Protein AF-0000000079330549 (afdb_homodimer)

Secondary structure (DSSP, 8-state):
-BGGGT--S----EETTSBHHHHHHHHHHHT-SEEEEE-TT--EEEEEEHHHHHHHHTSTT--TTSBGGGTSBSS---EETTSBHHHHHHHHHHTT-SEEEEEETTEEEEEEEHHHHHHHHHHH-/-BGGGT--S----EETTSBHHHHHHHHHHHT-SEEEEE-TT--EEEEEEHHHHHHHHTSTT--TTSBGGGTSBSS---EETTSBHHHHHHHHHHTT-SEEEEEETTEEEEEEEHHHHHHHHHHH-

Foldseek 3Di:
DFQLVLFDQDADEAEQFAFQLVVVVVCVVVVHFKHFYAYPVRAGQFIDGNVQSVVQVVDPPDDSRGGNNVRTGRPADEAERGDDLVVVLVVCVVVVHFKHFYDDPRHTRHMDGPVSSVVVVVVVD/DFQLVLFDQDADEAEQFAFQLVVVVVCVVVVHFKHFYAYPVRAGFFIDGNVQSVVQVVDPPDDSRGGNNVRTGRPADEAERGDDLVVVLVVCVVVVHFKHFYDDPRHTRHMDGPVSSVVVVVVVD

Organism: NCBI:txid704125

Radius of gyration: 18.66 Å; Cα contacts (8 Å, |Δi|>4): 424; chains: 2; bounding box: 47×48×35 Å

InterPro domains:
  IPR000644 CBS domain [PF00571] (6-57)
  IPR000644 CBS domain [PF00571] (71-121)
  IPR000644 CBS domain [PS51371] (6-64)
  IPR000644 CBS domain [PS51371] (72-125)
  IPR000644 CBS domain [SM00116] (10-58)
  IPR000644 CBS domain [SM00116] (75-122)
  IPR046342 CBS domain superfamily [G3DSA:3.10.580.10] (1-124)
  IPR046342 CBS domain superfamily [SSF54631] (1-123)
  IPR051257 Diverse Function CBS-Domain-Containing Protein [PTHR43080] (1-120)

Solvent-accessible surface area (backbone atoms only — not comparable to full-atom values): 13838 Å² total; per-residue (Å²): 106,47,36,63,78,65,58,49,73,81,64,64,72,42,49,38,73,40,31,39,47,58,54,51,51,48,26,62,73,69,70,44,62,59,34,46,21,20,44,98,83,69,42,83,58,27,34,37,40,53,66,50,51,39,62,50,52,72,39,87,88,53,56,58,72,40,41,31,59,82,58,36,41,67,82,63,64,69,38,53,40,80,37,46,42,64,59,51,52,47,50,31,62,74,68,72,45,60,59,34,43,23,30,52,97,91,32,80,60,28,57,49,34,58,65,56,52,43,53,49,56,53,66,72,98,104,48,36,62,79,65,58,49,75,82,64,64,72,42,50,38,75,39,32,39,46,57,53,51,50,49,25,62,72,68,70,44,62,59,33,45,20,20,44,100,84,69,41,82,57,27,34,37,40,51,66,50,51,39,63,50,52,73,39,87,89,52,57,57,72,41,40,31,60,81,60,36,42,67,81,64,65,69,39,53,40,78,37,46,42,66,59,52,52,48,50,31,61,75,69,72,44,62,59,34,43,22,30,51,97,90,32,79,61,27,60,49,35,56,65,56,52,43,52,49,55,53,67,72,98

pLDDT: mean 89.44, std 8.16, range [56.09, 98.44]

Structure (mmCIF, N/CA/C/O backbone):
data_AF-0000000079330549-model_v1
#
loop_
_entity.id
_entity.type
_entity.pdbx_description
1 polymer 'CBS domain-containing protein'
#
loop_
_atom_site.group_PDB
_atom_site.id
_atom_site.type_symbol
_atom_site.label_atom_id
_atom_site.label_alt_id
_atom_site.label_comp_id
_atom_site.label_asym_id
_atom_site.label_entity_id
_atom_site.label_seq_id
_atom_site.pdbx_PDB_ins_code
_atom_site.Cartn_x
_atom_site.Cartn_y
_atom_site.Cartn_z
_atom_site.occupancy
_atom_site.B_iso_or_equiv
_atom_site.auth_seq_id
_atom_site.auth_comp_id
_atom_site.auth_asym_id
_atom_site.auth_atom_id
_atom_site.pdbx_PDB_model_num
ATOM 1 N N . MET A 1 1 ? -22.031 -9.688 -2.619 1 76.81 1 MET A N 1
ATOM 2 C CA . MET A 1 1 ? -21.5 -9.477 -3.959 1 76.81 1 MET A CA 1
ATOM 3 C C . MET A 1 1 ? -20.25 -10.328 -4.184 1 76.81 1 MET A C 1
ATOM 5 O O . MET A 1 1 ? -19.438 -10.516 -3.266 1 76.81 1 MET A O 1
ATOM 9 N N . LYS A 1 2 ? -20.266 -10.945 -5.426 1 83.19 2 LYS A N 1
ATOM 10 C CA . LYS A 1 2 ? -19.172 -11.875 -5.703 1 83.19 2 LYS A CA 1
ATOM 11 C C . LYS A 1 2 ? -18 -11.148 -6.363 1 83.19 2 LYS A C 1
ATOM 13 O O . LYS A 1 2 ? -18.188 -10.109 -7 1 83.19 2 LYS A O 1
ATOM 18 N N . ILE A 1 3 ? -16.812 -11.68 -6.18 1 83.38 3 ILE A N 1
ATOM 19 C CA . ILE A 1 3 ? -15.57 -11.102 -6.672 1 83.38 3 ILE A CA 1
ATOM 20 C C . ILE A 1 3 ? -15.609 -11.023 -8.195 1 83.38 3 ILE A C 1
ATOM 22 O O . ILE A 1 3 ? -15.078 -10.078 -8.789 1 83.38 3 ILE A O 1
ATOM 26 N N . ASN A 1 4 ? -16.188 -12.047 -8.781 1 77.19 4 ASN A N 1
ATOM 27 C CA . ASN A 1 4 ? -16.219 -12.109 -10.234 1 77.19 4 ASN A CA 1
ATOM 28 C C . ASN A 1 4 ? -16.938 -10.898 -10.836 1 77.19 4 ASN A C 1
ATOM 30 O O . ASN A 1 4 ? -16.75 -10.578 -12.008 1 77.19 4 ASN A O 1
ATOM 34 N N . SER A 1 5 ? -17.672 -10.203 -10.078 1 75.25 5 SER A N 1
ATOM 35 C CA . SER A 1 5 ? -18.406 -9.031 -10.547 1 75.25 5 SER A CA 1
ATOM 36 C C . SER A 1 5 ? -17.484 -7.809 -10.625 1 75.25 5 SER A C 1
ATOM 38 O O . SER A 1 5 ? -17.828 -6.816 -11.273 1 75.25 5 SER A O 1
ATOM 40 N N . ILE A 1 6 ? -16.375 -7.91 -10.008 1 73.88 6 ILE A N 1
ATOM 41 C CA . ILE A 1 6 ? -15.523 -6.719 -9.953 1 73.88 6 ILE A CA 1
ATOM 42 C C . ILE A 1 6 ? -14.172 -7.012 -10.594 1 73.88 6 ILE A C 1
ATOM 44 O O . ILE A 1 6 ? -13.305 -6.137 -10.664 1 73.88 6 ILE A O 1
ATOM 48 N N . ILE A 1 7 ? -13.906 -8.148 -10.93 1 68.88 7 ILE A N 1
ATOM 49 C CA . ILE A 1 7 ? -12.617 -8.555 -11.484 1 68.88 7 ILE A CA 1
ATOM 50 C C . ILE A 1 7 ? -12.312 -7.73 -12.734 1 68.88 7 ILE A C 1
ATOM 52 O O . ILE A 1 7 ? -13.117 -7.699 -13.672 1 68.88 7 ILE A O 1
ATOM 56 N N . LYS A 1 8 ? -11.336 -6.922 -12.5 1 63.66 8 LYS A N 1
ATOM 57 C CA . LYS A 1 8 ? -10.836 -6.309 -13.727 1 63.66 8 LYS A CA 1
ATOM 58 C C . LYS A 1 8 ? -9.914 -7.258 -14.477 1 63.66 8 LYS A C 1
ATOM 60 O O . LYS A 1 8 ? -9.188 -8.047 -13.867 1 63.66 8 LYS A O 1
ATOM 65 N N . GLN A 1 9 ? -10.25 -7.688 -15.68 1 62.09 9 GLN A N 1
ATOM 66 C CA . GLN A 1 9 ? -9.633 -8.703 -16.531 1 62.09 9 GLN A CA 1
ATOM 67 C C . GLN A 1 9 ? -8.133 -8.477 -16.672 1 62.09 9 GLN A C 1
ATOM 69 O O . GLN A 1 9 ? -7.367 -9.422 -16.812 1 62.09 9 GLN A O 1
ATOM 74 N N . SER A 1 10 ? -7.625 -7.246 -16.406 1 79.31 10 SER A N 1
ATOM 75 C CA . SER A 1 10 ? -6.227 -7.172 -16.812 1 79.31 10 SER A CA 1
ATOM 76 C C . SER A 1 10 ? -5.285 -7.266 -15.625 1 79.31 10 SER A C 1
ATOM 78 O O . SER A 1 10 ? -5.488 -6.59 -14.609 1 79.31 10 SER A O 1
ATOM 80 N N . PHE A 1 11 ? -4.586 -8.391 -15.594 1 90.81 11 PHE A N 1
ATOM 81 C CA . PHE A 1 11 ? -3.529 -8.547 -14.602 1 90.81 11 PHE A CA 1
ATOM 82 C C . PHE A 1 11 ? -2.221 -8.961 -15.266 1 90.81 11 PHE A C 1
ATOM 84 O O . PHE A 1 11 ? -2.207 -9.352 -16.438 1 90.81 11 PHE A O 1
ATOM 91 N N . HIS A 1 12 ? -1.148 -8.711 -14.555 1 95 12 HIS A N 1
ATOM 92 C CA . HIS A 1 12 ? 0.183 -9.062 -15.039 1 95 12 HIS A CA 1
ATOM 93 C C . HIS A 1 12 ? 0.856 -10.07 -14.117 1 95 12 HIS A C 1
ATOM 95 O O . HIS A 1 12 ? 0.639 -10.055 -12.906 1 95 12 HIS A O 1
ATOM 101 N N . THR A 1 13 ? 1.567 -10.914 -14.734 1 96.56 13 THR A N 1
ATOM 102 C CA . THR A 1 13 ? 2.357 -11.875 -13.977 1 96.56 13 THR A CA 1
ATOM 103 C C . THR A 1 13 ? 3.848 -11.688 -14.25 1 96.56 13 THR A C 1
ATOM 105 O O . THR A 1 13 ? 4.227 -10.984 -15.188 1 96.56 13 THR A O 1
ATOM 108 N N . ILE A 1 14 ? 4.664 -12.25 -13.406 1 97.81 14 ILE A N 1
ATOM 109 C CA . ILE A 1 14 ? 6.113 -12.242 -13.586 1 97.81 14 ILE A CA 1
ATOM 110 C C . ILE A 1 14 ? 6.668 -13.648 -13.367 1 97.81 14 ILE A C 1
ATOM 112 O O . ILE A 1 14 ? 6.137 -14.414 -12.562 1 97.81 14 ILE A O 1
ATOM 116 N N . ASN A 1 15 ? 7.656 -13.961 -14.156 1 98.44 15 ASN A N 1
ATOM 117 C CA . ASN A 1 15 ? 8.273 -15.273 -14.008 1 98.44 15 ASN A CA 1
ATOM 118 C C . ASN A 1 15 ? 9.18 -15.336 -12.789 1 98.44 15 ASN A C 1
ATOM 120 O O . ASN A 1 15 ? 9.898 -14.375 -12.492 1 98.44 15 ASN A O 1
ATOM 124 N N . VAL A 1 16 ? 9.234 -16.547 -12.117 1 97.56 16 VAL A N 1
ATOM 125 C CA . VAL A 1 16 ? 9.961 -16.75 -10.875 1 97.56 16 VAL A CA 1
ATOM 126 C C . VAL A 1 16 ? 11.453 -16.516 -11.102 1 97.56 16 VAL A C 1
ATOM 128 O O . VAL A 1 16 ? 12.172 -16.109 -10.188 1 97.56 16 VAL A O 1
ATOM 131 N N . ASN A 1 17 ? 11.914 -16.594 -12.312 1 97.56 17 ASN A N 1
ATOM 132 C CA . ASN A 1 17 ? 13.328 -16.469 -12.641 1 97.56 17 ASN A CA 1
ATOM 133 C C . ASN A 1 17 ? 13.68 -15.062 -13.102 1 97.56 17 ASN A C 1
ATOM 135 O O . ASN A 1 17 ? 14.852 -14.727 -13.258 1 97.56 17 ASN A O 1
ATOM 139 N N . ASP A 1 18 ? 12.656 -14.273 -13.406 1 97.31 18 ASP A N 1
ATOM 140 C CA . ASP A 1 18 ? 12.906 -12.891 -13.82 1 97.31 18 ASP A CA 1
ATOM 141 C C . ASP A 1 18 ? 13.594 -12.102 -12.711 1 97.31 18 ASP A C 1
ATOM 143 O O . ASP A 1 18 ? 13.438 -12.406 -11.531 1 97.31 18 ASP A O 1
ATOM 147 N N . PRO A 1 19 ? 14.414 -11.148 -13.055 1 96.38 19 PRO A N 1
ATOM 148 C CA . PRO A 1 19 ? 15.062 -10.312 -12.039 1 96.38 19 PRO A CA 1
ATOM 149 C C . PRO A 1 19 ? 14.094 -9.359 -11.352 1 96.38 19 PRO A C 1
ATOM 151 O O . PRO A 1 19 ? 13.102 -8.938 -11.953 1 96.38 19 PRO A O 1
ATOM 154 N N . ILE A 1 20 ? 14.422 -8.977 -10.148 1 93.81 20 ILE A N 1
ATOM 155 C CA . ILE A 1 20 ? 13.555 -8.164 -9.305 1 93.81 20 ILE A CA 1
ATOM 156 C C . ILE A 1 20 ? 13.367 -6.781 -9.922 1 93.81 20 ILE A C 1
ATOM 158 O O . ILE A 1 20 ? 12.297 -6.18 -9.812 1 93.81 20 ILE A O 1
ATOM 162 N N . ASP A 1 21 ? 14.359 -6.293 -10.648 1 92.5 21 ASP A N 1
ATOM 163 C CA . ASP A 1 21 ? 14.234 -4.984 -11.273 1 92.5 21 ASP A CA 1
ATOM 164 C C . ASP A 1 21 ? 13.172 -4.996 -12.375 1 92.5 21 ASP A C 1
ATOM 166 O O . ASP A 1 21 ? 12.469 -4.008 -12.578 1 92.5 21 ASP A O 1
ATOM 170 N N . LYS A 1 22 ? 13.094 -6.113 -13.039 1 95.62 22 LYS A N 1
ATOM 171 C CA . LYS A 1 22 ? 12.016 -6.254 -14.023 1 95.62 22 LYS A CA 1
ATOM 172 C C . LYS A 1 22 ? 10.648 -6.156 -13.359 1 95.62 22 LYS A C 1
ATOM 174 O O . LYS A 1 22 ? 9.742 -5.512 -13.883 1 95.62 22 LYS A O 1
ATOM 179 N N . ALA A 1 23 ? 10.523 -6.82 -12.234 1 95.69 23 ALA A N 1
ATOM 180 C CA . ALA A 1 23 ? 9.273 -6.754 -11.484 1 95.69 23 ALA A CA 1
ATOM 181 C C . ALA A 1 23 ? 8.938 -5.312 -11.109 1 95.69 23 ALA A C 1
ATOM 183 O O . ALA A 1 23 ? 7.809 -4.859 -11.328 1 95.69 23 ALA A O 1
ATOM 184 N N . LEU A 1 24 ? 9.93 -4.582 -10.609 1 92.19 24 LEU A N 1
ATOM 185 C CA . LEU A 1 24 ? 9.727 -3.193 -10.211 1 92.19 24 LEU A CA 1
ATOM 186 C C . LEU A 1 24 ? 9.336 -2.334 -11.414 1 92.19 24 LEU A C 1
ATOM 188 O O . LEU A 1 24 ? 8.43 -1.505 -11.32 1 92.19 24 LEU A O 1
ATOM 192 N N . ASP A 1 25 ? 10.055 -2.559 -12.492 1 93.06 25 ASP A N 1
ATOM 193 C CA . ASP A 1 25 ? 9.773 -1.815 -13.719 1 93.06 25 ASP A CA 1
ATOM 194 C C . ASP A 1 25 ? 8.344 -2.049 -14.188 1 93.06 25 ASP A C 1
ATOM 196 O O . ASP A 1 25 ? 7.648 -1.105 -14.578 1 93.06 25 ASP A O 1
ATOM 200 N N . MET A 1 26 ? 7.922 -3.24 -14.141 1 95.06 26 MET A N 1
ATOM 201 C CA . MET A 1 26 ? 6.566 -3.59 -14.562 1 95.06 26 MET A CA 1
ATOM 202 C C . MET A 1 26 ? 5.531 -2.963 -13.625 1 95.06 26 MET A C 1
ATOM 204 O O . MET A 1 26 ? 4.527 -2.418 -14.086 1 95.06 26 MET A O 1
ATOM 208 N N . MET A 1 27 ? 5.789 -3.072 -12.328 1 92.25 27 MET A N 1
ATOM 209 C CA . MET A 1 27 ? 4.855 -2.508 -11.352 1 92.25 27 MET A CA 1
ATOM 210 C C . MET A 1 27 ? 4.734 -0.997 -11.531 1 92.25 27 MET A C 1
ATOM 212 O O . MET A 1 27 ? 3.639 -0.442 -11.43 1 92.25 27 MET A O 1
ATOM 216 N N . ASP A 1 28 ? 5.863 -0.372 -11.836 1 88.94 28 ASP A N 1
ATOM 217 C CA . ASP A 1 28 ? 5.852 1.067 -12.086 1 88.94 28 ASP A CA 1
ATOM 218 C C . ASP A 1 28 ? 5.125 1.395 -13.383 1 88.94 28 ASP A C 1
ATOM 220 O O . ASP A 1 28 ? 4.297 2.309 -13.43 1 88.94 28 ASP A O 1
ATOM 224 N N . LYS A 1 29 ? 5.438 0.633 -14.391 1 92.75 29 LYS A N 1
ATOM 225 C CA . LYS A 1 29 ? 4.863 0.84 -15.719 1 92.75 29 LYS A CA 1
ATOM 226 C C . LYS A 1 29 ? 3.346 0.694 -15.688 1 92.75 29 LYS A C 1
ATOM 228 O O . LYS A 1 29 ? 2.629 1.491 -16.297 1 92.75 29 LYS A O 1
ATOM 233 N N . PHE A 1 30 ? 2.844 -0.269 -15 1 91.25 30 PHE A N 1
ATOM 234 C CA . PHE A 1 30 ? 1.419 -0.582 -15.023 1 91.25 30 PHE A CA 1
ATOM 235 C C . PHE A 1 30 ? 0.72 -0.007 -13.797 1 91.25 30 PHE A C 1
ATOM 237 O O . PHE A 1 30 ? -0.484 -0.2 -13.609 1 91.25 30 PHE A O 1
ATOM 244 N N . ASP A 1 31 ? 1.444 0.624 -12.969 1 87.44 31 ASP A N 1
ATOM 245 C CA . ASP A 1 31 ? 0.936 1.269 -11.766 1 87.44 31 ASP A CA 1
ATOM 246 C C . ASP A 1 31 ? 0.237 0.26 -10.852 1 87.44 31 ASP A C 1
ATOM 248 O O . ASP A 1 31 ? -0.909 0.471 -10.453 1 87.44 31 ASP A O 1
ATOM 252 N N . ILE A 1 32 ? 0.94 -0.848 -10.578 1 89.56 32 ILE A N 1
ATOM 253 C CA . ILE A 1 32 ? 0.444 -1.87 -9.664 1 89.56 32 ILE A CA 1
ATOM 254 C C . ILE A 1 32 ? 1.463 -2.105 -8.547 1 89.56 32 ILE A C 1
ATOM 256 O O . ILE A 1 32 ? 2.652 -1.822 -8.719 1 89.56 32 ILE A O 1
ATOM 260 N N . ASN A 1 33 ? 1.003 -2.607 -7.402 1 88.19 33 ASN A N 1
ATOM 261 C CA . ASN A 1 33 ? 1.87 -2.75 -6.238 1 88.19 33 ASN A CA 1
ATOM 262 C C . ASN A 1 33 ? 2.348 -4.191 -6.066 1 88.19 33 ASN A C 1
ATOM 264 O O . ASN A 1 33 ? 3.273 -4.453 -5.297 1 88.19 33 ASN A O 1
ATOM 268 N N . GLY A 1 34 ? 1.702 -5.074 -6.785 1 92.56 34 GLY A N 1
ATOM 269 C CA . GLY A 1 34 ? 2.059 -6.48 -6.684 1 92.56 34 GLY A CA 1
ATOM 270 C C . GLY A 1 34 ? 1.648 -7.289 -7.902 1 92.56 34 GLY A C 1
ATOM 271 O O . GLY A 1 34 ? 0.848 -6.828 -8.719 1 92.56 34 GLY A O 1
ATOM 272 N N . MET A 1 35 ? 2.32 -8.453 -7.973 1 95.19 35 MET A N 1
ATOM 273 C CA . MET A 1 35 ? 2.074 -9.328 -9.117 1 95.19 35 MET A CA 1
ATOM 274 C C . ME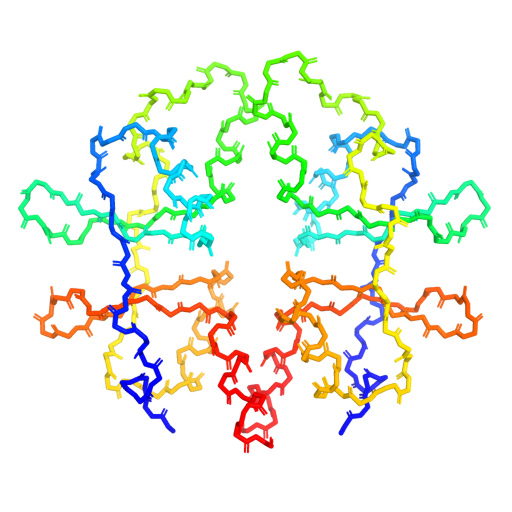T A 1 35 ? 2.176 -10.797 -8.703 1 95.19 35 MET A C 1
ATOM 276 O O . MET A 1 35 ? 3.045 -11.164 -7.914 1 95.19 35 MET A O 1
ATOM 280 N N . PRO A 1 36 ? 1.246 -11.625 -9.305 1 96.88 36 PRO A N 1
ATOM 281 C CA . P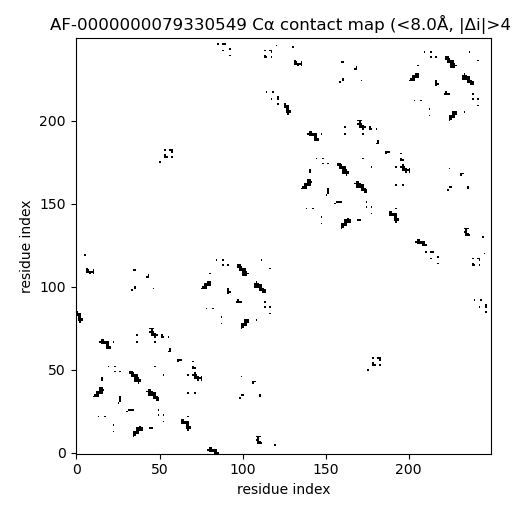RO A 1 36 ? 1.466 -13.062 -9.156 1 96.88 36 PRO A CA 1
ATOM 282 C C . PRO A 1 36 ? 2.754 -13.539 -9.828 1 96.88 36 PRO A C 1
ATOM 284 O O . PRO A 1 36 ? 3.154 -12.992 -10.859 1 96.88 36 PRO A O 1
ATOM 287 N N . VAL A 1 37 ? 3.385 -14.484 -9.188 1 97.62 37 VAL A N 1
ATOM 288 C CA . VAL A 1 37 ? 4.598 -15.07 -9.742 1 97.62 37 VAL A CA 1
ATOM 289 C C . VAL A 1 37 ? 4.281 -16.453 -10.32 1 97.62 37 VAL A C 1
ATOM 291 O O . VAL A 1 37 ? 3.637 -17.266 -9.664 1 97.62 37 VAL A O 1
ATOM 294 N N . VAL A 1 38 ? 4.672 -16.656 -11.516 1 97.44 38 VAL A N 1
ATOM 295 C CA . VAL A 1 38 ? 4.402 -17.922 -12.18 1 97.44 38 VAL A CA 1
ATOM 296 C C . VAL A 1 38 ? 5.719 -18.594 -12.57 1 97.44 38 VAL A C 1
ATOM 298 O O . VAL A 1 38 ? 6.758 -17.938 -12.633 1 97.44 38 VAL A O 1
ATOM 301 N N . ASN A 1 39 ? 5.66 -19.938 -12.672 1 96.75 39 ASN A N 1
ATOM 302 C CA . ASN A 1 39 ? 6.832 -20.656 -13.164 1 96.75 39 ASN A CA 1
ATOM 303 C C . ASN A 1 39 ? 6.805 -20.797 -14.688 1 96.75 39 ASN A C 1
ATOM 305 O O . ASN A 1 39 ? 5.996 -20.156 -15.359 1 96.75 39 ASN A O 1
ATOM 309 N N . ASP A 1 40 ? 7.746 -21.562 -15.227 1 96.75 40 ASP A N 1
ATOM 310 C CA . ASP A 1 40 ? 7.891 -21.703 -16.672 1 96.75 40 ASP A CA 1
ATOM 311 C C . ASP A 1 40 ? 6.676 -22.406 -17.281 1 96.75 40 ASP A C 1
ATOM 313 O O . ASP A 1 40 ? 6.449 -22.328 -18.484 1 96.75 40 ASP A O 1
ATOM 317 N N . LYS A 1 41 ? 5.867 -23.094 -16.516 1 95.31 41 LYS A N 1
ATOM 318 C CA . LYS A 1 41 ? 4.66 -23.766 -16.969 1 95.31 41 LYS A CA 1
ATOM 319 C C . LYS A 1 41 ? 3.428 -22.891 -16.766 1 95.31 41 LYS A C 1
ATOM 321 O O . LYS A 1 41 ? 2.295 -23.359 -16.859 1 95.31 41 LYS A O 1
ATOM 326 N N . ASP A 1 42 ? 3.598 -21.703 -16.328 1 93.5 42 ASP A N 1
ATOM 327 C CA . ASP A 1 42 ? 2.555 -20.703 -16.109 1 93.5 42 ASP A CA 1
ATOM 328 C C . ASP A 1 42 ? 1.7 -21.062 -14.891 1 93.5 42 ASP A C 1
ATOM 330 O O . ASP A 1 42 ? 0.549 -20.625 -14.789 1 93.5 42 ASP A O 1
ATOM 334 N N . ALA A 1 43 ? 2.297 -21.875 -14.055 1 93.69 43 ALA A N 1
ATOM 335 C CA . ALA A 1 43 ? 1.629 -22.188 -12.797 1 93.69 43 ALA A CA 1
ATOM 336 C C . ALA A 1 43 ? 1.948 -21.141 -11.727 1 93.69 43 ALA A C 1
ATOM 338 O O . ALA A 1 43 ? 3.084 -20.672 -11.633 1 93.69 43 ALA A O 1
ATOM 339 N N . LEU A 1 44 ? 0.919 -20.828 -10.984 1 95.69 44 LEU A N 1
ATOM 340 C CA . LEU A 1 44 ? 1.099 -19.875 -9.891 1 95.69 44 LEU A CA 1
ATOM 341 C C . LEU A 1 44 ? 2.006 -20.453 -8.812 1 95.69 44 LEU A C 1
ATOM 343 O O . LEU A 1 44 ? 1.706 -21.5 -8.242 1 95.69 44 LEU A O 1
ATOM 347 N N . VAL A 1 45 ? 3.133 -19.734 -8.508 1 95.75 45 VAL A N 1
ATOM 348 C CA . VAL A 1 45 ? 4.078 -20.297 -7.551 1 95.75 45 VAL A CA 1
ATOM 349 C C . VAL A 1 45 ? 4.34 -19.281 -6.438 1 95.75 45 VAL A C 1
ATOM 351 O O . VAL A 1 45 ? 5.047 -19.578 -5.473 1 95.75 45 VAL A O 1
ATOM 354 N N . GLY A 1 46 ? 3.838 -18.078 -6.535 1 96.06 46 GLY A N 1
ATOM 355 C CA . GLY A 1 46 ? 4.078 -17.094 -5.488 1 96.06 46 GLY A CA 1
ATOM 356 C C . GLY A 1 46 ? 3.412 -15.766 -5.762 1 96.06 46 GLY A C 1
ATOM 357 O O . GLY A 1 46 ? 2.561 -15.656 -6.645 1 96.06 46 GLY A O 1
ATOM 358 N N . MET A 1 47 ? 3.66 -14.805 -4.945 1 96.75 47 MET A N 1
ATOM 359 C CA . MET A 1 47 ? 3.24 -13.406 -5.023 1 96.75 47 MET A CA 1
ATOM 360 C C . MET A 1 47 ? 4.375 -12.477 -4.617 1 96.75 47 MET A C 1
ATOM 362 O O . MET A 1 47 ? 5.137 -12.781 -3.699 1 96.75 47 MET A O 1
ATOM 366 N N . ILE A 1 48 ? 4.523 -11.461 -5.383 1 95.69 48 ILE A N 1
ATOM 367 C CA . ILE A 1 48 ? 5.543 -10.477 -5.031 1 95.69 48 ILE A CA 1
ATOM 368 C C . ILE A 1 48 ? 4.93 -9.078 -5.004 1 95.69 48 ILE A C 1
ATOM 370 O O . ILE A 1 48 ? 4.109 -8.742 -5.859 1 95.69 48 ILE A O 1
ATOM 374 N N . VAL A 1 49 ? 5.223 -8.32 -3.936 1 92.62 49 VAL A N 1
ATOM 375 C CA . VAL A 1 49 ? 4.73 -6.953 -3.834 1 92.62 49 VAL A CA 1
ATOM 376 C C . VAL A 1 49 ? 5.906 -5.988 -3.697 1 92.62 49 VAL A C 1
ATOM 378 O O . VAL A 1 49 ? 7 -6.387 -3.287 1 92.62 49 VAL A O 1
ATOM 381 N N . LYS A 1 50 ? 5.77 -4.785 -4.043 1 89.94 50 LYS A N 1
ATOM 382 C CA . LYS A 1 50 ? 6.805 -3.756 -4.035 1 89.94 50 LYS A CA 1
ATOM 383 C C . LYS A 1 50 ? 7.477 -3.66 -2.668 1 89.94 50 LYS A C 1
ATOM 385 O O . LYS A 1 50 ? 8.703 -3.582 -2.578 1 89.94 50 LYS A O 1
ATOM 390 N N . ALA A 1 51 ? 6.68 -3.699 -1.679 1 84.94 51 ALA A N 1
ATOM 391 C CA . ALA A 1 51 ? 7.207 -3.551 -0.325 1 84.94 51 ALA A CA 1
ATOM 392 C C . ALA A 1 51 ? 8.25 -4.621 -0.023 1 84.94 51 ALA A C 1
ATOM 394 O O . ALA A 1 51 ? 9.266 -4.344 0.626 1 84.94 51 ALA A O 1
ATOM 395 N N . ASP A 1 52 ? 7.961 -5.812 -0.445 1 87.12 52 ASP A N 1
ATOM 396 C CA . ASP A 1 52 ? 8.906 -6.902 -0.229 1 87.12 52 ASP A CA 1
ATOM 397 C C . ASP A 1 52 ? 10.211 -6.652 -0.976 1 87.12 52 ASP A C 1
ATOM 399 O O . ASP A 1 52 ? 11.297 -6.93 -0.453 1 87.12 52 ASP A O 1
ATOM 403 N N . ILE A 1 53 ? 10.094 -6.145 -2.154 1 89.62 53 ILE A N 1
ATOM 404 C CA . ILE A 1 53 ? 11.281 -5.848 -2.957 1 89.62 53 ILE A CA 1
ATOM 405 C C . ILE A 1 53 ? 12.102 -4.754 -2.279 1 89.62 53 ILE A C 1
ATOM 407 O O . ILE A 1 53 ? 13.32 -4.887 -2.127 1 89.62 53 ILE A O 1
ATOM 411 N N . TYR A 1 54 ? 11.406 -3.768 -1.884 1 84.69 54 TYR A N 1
ATOM 412 C CA . TYR A 1 54 ? 12.094 -2.645 -1.255 1 84.69 54 TYR A CA 1
ATOM 413 C C . TYR A 1 54 ? 12.758 -3.07 0.05 1 84.69 54 TYR A C 1
ATOM 415 O O . TYR A 1 54 ? 13.906 -2.701 0.32 1 84.69 54 TYR A O 1
ATOM 423 N N . ARG A 1 55 ? 12.062 -3.803 0.847 1 82.62 55 ARG A N 1
ATOM 424 C CA . ARG A 1 55 ? 12.625 -4.312 2.096 1 82.62 55 ARG A CA 1
ATOM 425 C C . ARG A 1 55 ? 13.883 -5.133 1.839 1 82.62 55 ARG A C 1
ATOM 427 O O . ARG A 1 55 ? 14.859 -5.035 2.586 1 82.62 55 ARG A O 1
ATOM 434 N N . PHE A 1 56 ? 13.758 -5.82 0.789 1 85.5 56 PHE A N 1
ATOM 435 C CA . PHE A 1 56 ? 14.898 -6.637 0.392 1 85.5 56 PHE A CA 1
ATOM 436 C C . PHE A 1 56 ? 16.062 -5.762 -0.042 1 85.5 56 PHE A C 1
ATOM 438 O O . PHE A 1 56 ? 17.203 -5.996 0.358 1 85.5 56 PHE A O 1
ATOM 445 N N . MET A 1 57 ? 15.844 -4.707 -0.759 1 82.19 57 MET A N 1
ATOM 446 C CA . MET A 1 57 ? 16.859 -3.916 -1.436 1 82.19 57 MET A CA 1
ATOM 447 C C . MET A 1 57 ? 17.547 -2.959 -0.461 1 82.19 57 MET A C 1
ATOM 449 O O . MET A 1 57 ? 18.625 -2.451 -0.738 1 82.19 57 MET A O 1
ATOM 453 N N . ILE A 1 58 ? 16.938 -2.691 0.62 1 75.44 58 ILE A N 1
ATOM 454 C CA . ILE A 1 58 ? 17.516 -1.732 1.553 1 75.44 58 ILE A CA 1
ATOM 455 C C . ILE A 1 58 ? 18.719 -2.365 2.268 1 75.44 58 ILE A C 1
ATOM 457 O O . ILE A 1 58 ? 19.531 -1.661 2.861 1 75.44 58 ILE A O 1
ATOM 461 N N . HIS A 1 59 ? 18.781 -3.664 2.227 1 75.56 59 HIS A N 1
ATOM 462 C CA . HIS A 1 59 ? 19.906 -4.336 2.863 1 75.56 59 HIS A CA 1
ATOM 463 C C . HIS A 1 59 ? 21.109 -4.402 1.929 1 75.56 59 HIS A C 1
ATOM 465 O O . HIS A 1 59 ? 20.953 -4.688 0.739 1 75.56 59 HIS A O 1
ATOM 471 N N . PRO A 1 60 ? 22.188 -4.062 2.486 1 70.88 60 PRO A N 1
ATOM 472 C CA . PRO A 1 60 ? 23.391 -4.086 1.653 1 70.88 60 PRO A CA 1
ATOM 473 C C . PRO A 1 60 ? 23.656 -5.461 1.039 1 70.88 60 PRO A C 1
ATOM 475 O O . PRO A 1 60 ? 23.406 -6.484 1.683 1 70.88 60 PRO A O 1
ATOM 478 N N . GLY A 1 61 ? 24.047 -5.508 -0.235 1 74.5 61 GLY A N 1
ATOM 479 C CA . GLY A 1 61 ? 24.453 -6.738 -0.894 1 74.5 61 GLY A CA 1
ATOM 480 C C . GLY A 1 61 ? 23.375 -7.297 -1.816 1 74.5 61 GLY A C 1
ATOM 481 O O . GLY A 1 61 ? 23.641 -8.227 -2.578 1 74.5 61 GLY A O 1
ATOM 482 N N . HIS A 1 62 ? 22.234 -6.719 -1.544 1 75.06 62 HIS A N 1
ATOM 483 C CA . HIS A 1 62 ? 21.172 -7.172 -2.42 1 75.06 62 HIS A CA 1
ATOM 484 C C . HIS A 1 62 ? 21.156 -6.398 -3.732 1 75.06 62 HIS A C 1
ATOM 486 O O . HIS A 1 62 ? 21.453 -5.203 -3.754 1 75.06 62 HIS A O 1
ATOM 492 N N . TYR A 1 63 ? 21.047 -7.258 -4.809 1 75.12 63 TYR A N 1
ATOM 493 C CA . TYR A 1 63 ? 21.094 -6.664 -6.141 1 75.12 63 TYR A CA 1
ATOM 494 C C . TYR A 1 63 ? 19.766 -6.777 -6.852 1 75.12 63 TYR A C 1
ATOM 496 O O . TYR A 1 63 ? 19.031 -7.754 -6.656 1 75.12 63 TYR A O 1
ATOM 504 N N . VAL A 1 64 ? 19.5 -5.777 -7.668 1 79.25 64 VAL A N 1
ATOM 505 C CA . VAL A 1 64 ? 18.25 -5.699 -8.414 1 79.25 64 VAL A CA 1
ATOM 506 C C . VAL A 1 64 ? 18.188 -6.84 -9.422 1 79.25 64 VAL A C 1
ATOM 508 O O . VAL A 1 64 ? 17.094 -7.195 -9.891 1 79.25 64 VAL A O 1
ATOM 511 N N . SER A 1 65 ? 19.312 -7.516 -9.633 1 87.19 65 SER A N 1
ATOM 512 C CA . SER A 1 65 ? 19.375 -8.57 -10.641 1 87.19 65 SER A CA 1
ATOM 513 C C . SER A 1 65 ? 19.016 -9.93 -10.031 1 87.19 65 SER A C 1
ATOM 515 O O . SER A 1 65 ? 18.922 -10.93 -10.75 1 87.19 65 SER A O 1
ATOM 517 N N . CYS A 1 66 ? 18.75 -9.945 -8.742 1 91.69 66 CYS A N 1
ATOM 518 C CA . CYS A 1 66 ? 18.391 -11.203 -8.102 1 91.69 66 CYS A CA 1
ATOM 519 C C . CYS A 1 66 ? 17.016 -11.68 -8.578 1 91.69 66 CYS A C 1
ATOM 521 O O . CYS A 1 66 ? 16.156 -10.867 -8.93 1 91.69 66 CYS A O 1
ATOM 523 N N . PRO A 1 67 ? 16.891 -13.008 -8.625 1 95.81 67 PRO A N 1
ATOM 524 C CA . PRO A 1 67 ? 15.625 -13.539 -9.117 1 95.81 67 PRO A CA 1
ATOM 525 C C . PRO A 1 67 ? 14.453 -13.219 -8.195 1 95.81 67 PRO A C 1
ATOM 527 O O . PRO A 1 67 ? 14.625 -13.141 -6.973 1 95.81 67 PRO A O 1
ATOM 530 N N . VAL A 1 68 ? 13.273 -13.062 -8.75 1 97.12 68 VAL A N 1
ATOM 531 C CA . VAL A 1 68 ? 12.008 -12.836 -8.047 1 97.12 68 VAL A CA 1
ATOM 532 C C . VAL A 1 68 ? 11.797 -13.93 -7.004 1 97.12 68 VAL A C 1
ATOM 534 O O . VAL A 1 68 ? 11.266 -13.672 -5.922 1 97.12 68 VAL A O 1
ATOM 537 N N . GLU A 1 69 ? 12.281 -15.062 -7.234 1 96.44 69 GLU A N 1
ATOM 538 C CA . GLU A 1 69 ? 12.133 -16.219 -6.355 1 96.44 69 GLU A CA 1
ATOM 539 C C . GLU A 1 69 ? 12.656 -15.922 -4.957 1 96.44 69 GLU A C 1
ATOM 541 O O . GLU A 1 69 ? 12.125 -16.422 -3.965 1 96.44 69 GLU A O 1
ATOM 546 N N . TRP A 1 70 ? 13.672 -15.102 -4.832 1 94.31 70 TRP A N 1
ATOM 547 C CA . TRP A 1 70 ? 14.336 -14.828 -3.561 1 94.31 70 TRP A CA 1
ATOM 548 C C . TRP A 1 70 ? 13.477 -13.93 -2.68 1 94.31 70 TRP A C 1
ATOM 550 O O . TRP A 1 70 ? 13.68 -13.859 -1.467 1 94.31 70 TRP A O 1
ATOM 560 N N . VAL A 1 71 ? 12.539 -13.297 -3.312 1 94.56 71 VAL A N 1
ATOM 561 C CA . VAL A 1 71 ? 11.836 -12.242 -2.588 1 94.56 71 VAL A CA 1
ATOM 562 C C . VAL A 1 71 ? 10.359 -12.594 -2.455 1 94.56 71 VAL A C 1
ATOM 564 O O . VAL A 1 71 ? 9.703 -12.195 -1.488 1 94.56 71 VAL A O 1
ATOM 567 N N . MET A 1 72 ? 9.859 -13.305 -3.398 1 95.5 72 MET A N 1
ATOM 568 C CA . MET A 1 72 ? 8.422 -13.562 -3.484 1 95.5 72 MET A CA 1
ATOM 569 C C . MET A 1 72 ? 7.941 -14.367 -2.281 1 95.5 72 MET A C 1
ATOM 571 O O . MET A 1 72 ? 8.727 -15.07 -1.644 1 95.5 72 MET A O 1
ATOM 575 N N . SER A 1 73 ? 6.676 -14.156 -1.936 1 94.5 73 SER A N 1
ATOM 576 C CA . SER A 1 73 ? 6.02 -15.047 -0.984 1 94.5 73 SER A CA 1
ATOM 577 C C . SER A 1 73 ? 5.629 -16.359 -1.641 1 94.5 73 SER A C 1
ATOM 579 O O . SER A 1 73 ? 5.051 -16.375 -2.729 1 94.5 73 SER A O 1
ATOM 581 N N . LYS A 1 74 ? 5.895 -17.453 -0.969 1 92.44 74 LYS A N 1
ATOM 582 C CA . LYS A 1 74 ? 5.59 -18.781 -1.513 1 92.44 74 LYS A CA 1
ATOM 583 C C . LYS A 1 74 ? 4.238 -19.281 -1.006 1 92.44 74 LYS A C 1
ATOM 585 O O . LYS A 1 74 ? 3.637 -20.172 -1.608 1 92.44 74 LYS A O 1
ATOM 590 N N . GLU A 1 75 ? 3.834 -18.859 0.11 1 90.81 75 GLU A N 1
ATOM 591 C CA . GLU A 1 75 ? 2.496 -19.141 0.624 1 90.81 75 GLU A CA 1
ATOM 592 C C . GLU A 1 75 ? 1.492 -18.094 0.154 1 90.81 75 GLU A C 1
ATOM 594 O O . GLU A 1 75 ? 1.202 -17.141 0.875 1 90.81 75 GLU A O 1
ATOM 599 N N . VAL A 1 76 ? 0.969 -18.406 -0.99 1 91.19 76 VAL A N 1
ATOM 600 C CA . VAL A 1 76 ? 0.12 -17.406 -1.612 1 91.19 76 VAL A CA 1
ATOM 601 C C . VAL A 1 76 ? -1.3 -17.5 -1.062 1 91.19 76 VAL A C 1
ATOM 603 O O . VAL A 1 76 ? -1.906 -18.578 -1.096 1 91.19 76 VAL A O 1
ATOM 606 N N . ILE A 1 77 ? -1.747 -16.516 -0.522 1 94.19 77 ILE A N 1
ATOM 607 C CA . ILE A 1 77 ? -3.156 -16.391 -0.166 1 94.19 77 ILE A CA 1
ATOM 608 C C . ILE A 1 77 ? -3.965 -15.992 -1.399 1 94.19 77 ILE A C 1
ATOM 610 O O . ILE A 1 77 ? -3.619 -15.039 -2.1 1 94.19 77 ILE A O 1
ATOM 614 N N . LEU A 1 78 ? -5 -16.797 -1.717 1 93.38 78 LEU A N 1
ATOM 615 C CA . LEU A 1 78 ? -5.742 -16.594 -2.955 1 93.38 78 LEU A CA 1
ATOM 616 C C . LEU A 1 78 ? -7.227 -16.391 -2.668 1 93.38 78 LEU A C 1
ATOM 618 O O . LEU A 1 78 ? -7.711 -16.75 -1.594 1 93.38 78 LEU A O 1
ATOM 622 N N . ALA A 1 79 ? -7.859 -15.844 -3.582 1 94.06 79 ALA A N 1
ATOM 623 C CA . ALA A 1 79 ? -9.32 -15.758 -3.592 1 94.06 79 ALA A CA 1
ATOM 624 C C . ALA A 1 79 ? -9.906 -16.578 -4.73 1 94.06 79 ALA A C 1
ATOM 626 O O . ALA A 1 79 ? -9.367 -16.594 -5.84 1 94.06 79 ALA A O 1
ATOM 627 N N . GLN A 1 80 ? -10.969 -17.281 -4.387 1 94.5 80 GLN A N 1
ATOM 628 C CA . GLN A 1 80 ? -11.734 -17.906 -5.457 1 94.5 80 GLN A CA 1
ATOM 629 C C . GLN A 1 80 ? -12.672 -16.906 -6.129 1 94.5 80 GLN A C 1
ATOM 631 O O . GLN A 1 80 ? -13.234 -16.047 -5.461 1 94.5 80 GLN A O 1
ATOM 636 N N . SER A 1 81 ? -12.852 -17.078 -7.445 1 91.81 81 SER A N 1
ATOM 637 C CA . SER A 1 81 ? -13.609 -16.109 -8.227 1 91.81 81 SER A CA 1
ATOM 638 C C . SER A 1 81 ? -15.047 -16 -7.727 1 91.81 81 SER A C 1
ATOM 640 O O . SER A 1 81 ? -15.695 -14.969 -7.898 1 91.81 81 SER A O 1
ATOM 642 N N . ASP A 1 82 ? -15.539 -17.016 -7.039 1 92.38 82 ASP A N 1
ATOM 643 C CA . ASP A 1 82 ? -16.938 -17.047 -6.625 1 92.38 82 ASP A CA 1
ATOM 644 C C . ASP A 1 82 ? -17.094 -16.688 -5.148 1 92.38 82 ASP A C 1
ATOM 646 O O . ASP A 1 82 ? -18.188 -16.766 -4.59 1 92.38 82 ASP A O 1
ATOM 650 N N . GLU A 1 83 ? -16.062 -16.328 -4.531 1 93.81 83 GLU A N 1
ATOM 651 C CA . GLU A 1 83 ? -16.125 -15.93 -3.125 1 93.81 83 GLU A CA 1
ATOM 652 C C . GLU A 1 83 ? -16.766 -14.562 -2.963 1 93.81 83 GLU A C 1
ATOM 654 O O . GLU A 1 83 ? -16.766 -13.75 -3.895 1 93.81 83 GLU A O 1
ATOM 659 N N . ASP A 1 84 ? -17.328 -14.391 -1.783 1 92.75 84 ASP A N 1
ATOM 660 C CA . ASP A 1 84 ? -17.953 -13.117 -1.431 1 92.75 84 ASP A CA 1
ATOM 661 C C . ASP A 1 84 ? -16.891 -12.031 -1.22 1 92.75 84 ASP A C 1
ATOM 663 O O . ASP A 1 84 ? -15.852 -12.281 -0.606 1 92.75 84 ASP A O 1
ATOM 667 N N . LEU A 1 85 ? -17.25 -10.836 -1.676 1 90.12 85 LEU A N 1
ATOM 668 C CA . LEU A 1 85 ? -16.344 -9.688 -1.627 1 90.12 85 LEU A CA 1
ATOM 669 C C . LEU A 1 85 ? -15.938 -9.383 -0.19 1 90.12 85 LEU A C 1
ATOM 671 O O . LEU A 1 85 ? -14.766 -9.102 0.079 1 90.12 85 LEU A O 1
ATOM 675 N N . LEU A 1 86 ? -16.859 -9.445 0.712 1 90.81 86 LEU A N 1
ATOM 676 C CA . LEU A 1 86 ? -16.594 -9.117 2.107 1 90.81 86 LEU A CA 1
ATOM 677 C C . LEU A 1 86 ? -15.648 -10.141 2.729 1 90.81 86 LEU A C 1
ATOM 679 O O . LEU A 1 86 ? -14.789 -9.781 3.545 1 90.81 86 LEU A O 1
ATOM 683 N N . VAL A 1 87 ? -15.812 -11.344 2.342 1 93.06 87 VAL A N 1
ATOM 684 C CA . VAL A 1 87 ? -14.938 -12.414 2.836 1 93.06 87 VAL A CA 1
ATOM 685 C C . VAL A 1 87 ? -13.508 -12.172 2.357 1 93.06 87 VAL A C 1
ATOM 687 O O . VAL A 1 87 ? -12.562 -12.289 3.137 1 93.06 87 VAL A O 1
ATOM 690 N N . VAL A 1 88 ? -13.398 -11.805 1.141 1 93.5 88 VAL A N 1
ATOM 691 C CA . VAL A 1 88 ? -12.094 -11.555 0.542 1 93.5 88 VAL A CA 1
ATOM 692 C C . VAL A 1 88 ? -11.469 -10.312 1.182 1 93.5 88 VAL A C 1
ATOM 694 O O . VAL A 1 88 ? -10.273 -10.305 1.481 1 93.5 88 VAL A O 1
ATOM 697 N N . ALA A 1 89 ? -12.289 -9.305 1.405 1 93.25 89 ALA A N 1
ATOM 698 C CA . ALA A 1 89 ? -11.812 -8.086 2.062 1 93.25 89 ALA A CA 1
ATOM 699 C C . ALA A 1 89 ? -11.266 -8.398 3.455 1 93.25 89 ALA A C 1
ATOM 701 O O . ALA A 1 89 ? -10.188 -7.934 3.822 1 93.25 89 ALA A O 1
ATOM 702 N N . ASN A 1 90 ? -11.977 -9.211 4.184 1 94.06 90 ASN A N 1
ATOM 703 C CA . ASN A 1 90 ? -11.555 -9.617 5.516 1 94.06 90 ASN A CA 1
ATOM 704 C C . ASN A 1 90 ? -10.242 -10.406 5.473 1 94.06 90 ASN A C 1
ATOM 706 O O . ASN A 1 90 ? -9.391 -10.25 6.348 1 94.06 90 ASN A O 1
ATOM 710 N N . ARG A 1 91 ? -10.156 -11.211 4.512 1 95 91 ARG A N 1
ATOM 711 C CA . ARG A 1 91 ? -8.945 -12.016 4.352 1 95 91 ARG A CA 1
ATOM 712 C C . ARG A 1 91 ? -7.734 -11.133 4.074 1 95 91 ARG A C 1
ATOM 714 O O . ARG A 1 91 ? -6.66 -11.352 4.641 1 95 91 ARG A O 1
ATOM 721 N N . LEU A 1 92 ? -7.852 -10.102 3.207 1 94.62 92 LEU A N 1
ATOM 722 C CA . LEU A 1 92 ? -6.77 -9.156 2.951 1 94.62 92 LEU A CA 1
ATOM 723 C C . LEU A 1 92 ? -6.348 -8.453 4.238 1 94.62 92 LEU A C 1
ATOM 725 O O . LEU 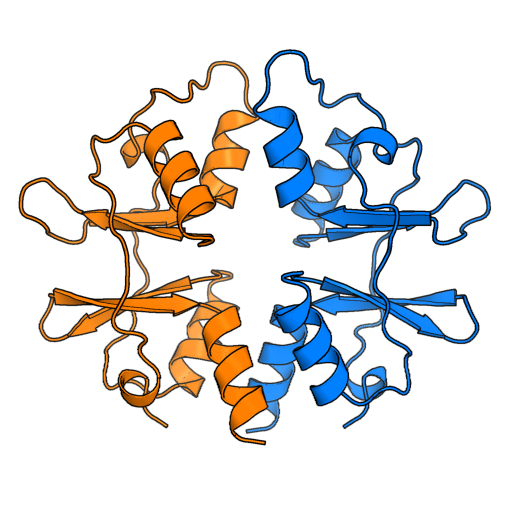A 1 92 ? -5.156 -8.375 4.547 1 94.62 92 LEU A O 1
ATOM 729 N N . ARG A 1 93 ? -7.273 -8.023 4.973 1 92.19 93 ARG A N 1
ATOM 730 C CA . ARG A 1 93 ? -7.016 -7.258 6.184 1 92.19 93 ARG A CA 1
ATOM 731 C C . ARG A 1 93 ? -6.414 -8.141 7.273 1 92.19 93 ARG A C 1
ATOM 733 O O . ARG A 1 93 ? -5.445 -7.75 7.93 1 92.19 93 ARG A O 1
ATOM 740 N N . LYS A 1 94 ? -6.949 -9.344 7.445 1 92.88 94 LYS A N 1
ATOM 741 C CA . LYS A 1 94 ? -6.5 -10.281 8.469 1 92.88 94 LYS A CA 1
ATOM 742 C C . LYS A 1 94 ? -5.059 -10.719 8.219 1 92.88 94 LYS A C 1
ATOM 744 O O . LYS A 1 94 ? -4.289 -10.906 9.164 1 92.88 94 LYS A O 1
ATOM 749 N N . ASN A 1 95 ? -4.711 -10.891 7.027 1 93 95 ASN A N 1
ATOM 750 C CA . ASN A 1 95 ? -3.381 -11.375 6.684 1 93 95 ASN A CA 1
ATOM 751 C C . ASN A 1 95 ? -2.408 -10.219 6.441 1 93 95 ASN A C 1
ATOM 753 O O . ASN A 1 95 ? -1.244 -10.445 6.105 1 93 95 ASN A O 1
ATOM 757 N N . ASP A 1 96 ? -2.895 -8.992 6.531 1 89.56 96 ASP A N 1
ATOM 758 C CA . ASP A 1 96 ? -2.096 -7.781 6.359 1 89.56 96 ASP A CA 1
ATOM 759 C C . ASP A 1 96 ? -1.453 -7.742 4.977 1 89.56 96 ASP A C 1
ATOM 761 O O . ASP A 1 96 ? -0.251 -7.5 4.852 1 89.56 96 ASP A O 1
ATOM 765 N N . ILE A 1 97 ? -2.211 -8.125 3.967 1 92.12 97 ILE A N 1
ATOM 766 C CA . ILE A 1 97 ? -1.741 -8.055 2.588 1 92.12 97 ILE A CA 1
ATOM 767 C C . ILE A 1 97 ? -2.598 -7.062 1.804 1 92.12 97 ILE A C 1
ATOM 769 O O . ILE A 1 97 ? -3.744 -6.797 2.172 1 92.12 97 ILE A O 1
ATOM 773 N N . ILE A 1 98 ? -2.031 -6.527 0.679 1 90.25 98 ILE A N 1
ATOM 774 C CA . ILE A 1 98 ? -2.705 -5.438 -0.017 1 90.25 98 ILE A CA 1
ATOM 775 C C . ILE A 1 98 ? -3.352 -5.965 -1.298 1 90.25 98 ILE A C 1
ATOM 777 O O . ILE A 1 98 ? -4.156 -5.27 -1.923 1 90.25 98 ILE A O 1
ATOM 781 N N . SER A 1 99 ? -2.975 -7.102 -1.722 1 92.88 99 SER A N 1
ATOM 782 C CA . SER A 1 99 ? -3.539 -7.723 -2.916 1 92.88 99 SER A CA 1
ATOM 783 C C . SER A 1 99 ? -3.383 -9.234 -2.875 1 92.88 99 SER A C 1
ATOM 785 O O . SER A 1 99 ? -2.588 -9.766 -2.092 1 92.88 99 SER A O 1
ATOM 787 N N . MET A 1 100 ? -4.238 -9.906 -3.643 1 94.31 100 MET A N 1
ATOM 788 C CA . MET A 1 100 ? -4.148 -11.359 -3.771 1 94.31 100 MET A CA 1
ATOM 789 C C . MET A 1 100 ? -4.672 -11.812 -5.129 1 94.31 100 MET A C 1
ATOM 791 O O . MET A 1 100 ? -5.527 -11.156 -5.723 1 94.31 100 MET A O 1
ATOM 795 N N . PRO A 1 101 ? -4.117 -12.883 -5.621 1 95 101 PRO A N 1
ATOM 796 C CA . PRO A 1 101 ? -4.617 -13.414 -6.891 1 95 101 PRO A CA 1
ATOM 797 C C . PRO A 1 101 ? -6.016 -14.016 -6.766 1 95 101 PRO A C 1
ATOM 799 O O . PRO A 1 101 ? -6.383 -14.523 -5.703 1 95 101 PRO A O 1
ATOM 802 N N . ILE A 1 102 ? -6.75 -13.914 -7.852 1 94.44 102 ILE A N 1
ATOM 803 C CA . ILE A 1 102 ? -8.039 -14.586 -7.992 1 94.44 102 ILE A CA 1
ATOM 804 C C . ILE A 1 102 ? -7.887 -15.805 -8.891 1 94.44 102 ILE A C 1
ATOM 806 O O . ILE A 1 102 ? -7.301 -15.719 -9.977 1 94.44 102 ILE A O 1
ATOM 810 N N . VAL A 1 10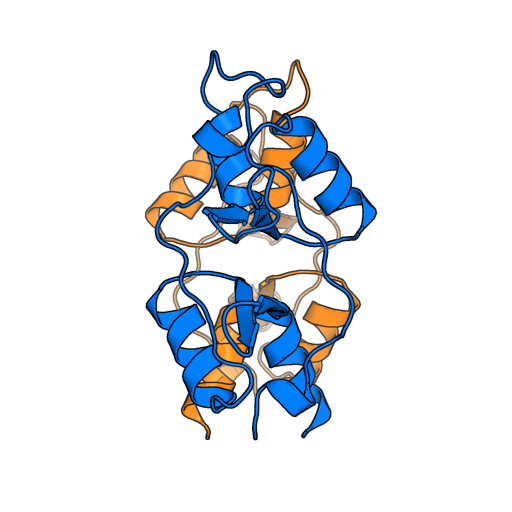3 ? -8.383 -16.891 -8.375 1 92.94 103 VAL A N 1
ATOM 811 C CA . VAL A 1 103 ? -8.219 -18.109 -9.164 1 92.94 103 VAL A CA 1
ATOM 812 C C . VAL A 1 103 ? -9.594 -18.703 -9.492 1 92.94 103 VAL A C 1
ATOM 814 O O . VAL A 1 103 ? -10.555 -18.5 -8.75 1 92.94 103 VAL A O 1
ATOM 817 N N . GLU A 1 104 ? -9.688 -19.25 -10.68 1 90.44 104 GLU A N 1
ATOM 818 C CA . GLU A 1 104 ? -10.797 -20.062 -11.156 1 90.44 104 GLU A CA 1
ATOM 819 C C . GLU A 1 104 ? -10.312 -21.375 -11.758 1 90.44 104 GLU A C 1
ATOM 821 O O . GLU A 1 104 ? -9.492 -21.375 -12.68 1 90.44 104 GLU A O 1
ATOM 826 N N . ASN A 1 105 ? -10.812 -22.5 -11.242 1 89.06 105 ASN A N 1
ATOM 827 C CA . ASN A 1 105 ? -10.375 -23.812 -11.719 1 89.06 105 ASN A CA 1
ATOM 828 C C . ASN A 1 105 ? -8.859 -23.906 -11.789 1 89.06 105 ASN A C 1
ATOM 830 O O . ASN A 1 105 ? -8.305 -24.312 -12.812 1 89.06 105 ASN A O 1
ATOM 834 N N . ASP A 1 106 ? -8.094 -23.359 -10.82 1 85 106 ASP A N 1
ATOM 835 C CA . ASP A 1 106 ? -6.652 -23.469 -10.602 1 85 106 ASP A CA 1
ATOM 836 C C . ASP A 1 106 ? -5.887 -22.578 -11.578 1 85 106 ASP A C 1
ATOM 838 O O . ASP A 1 106 ? -4.676 -22.719 -11.734 1 85 106 ASP A O 1
ATOM 842 N N . ASN A 1 107 ? -6.676 -21.75 -12.211 1 91.19 107 ASN A N 1
ATOM 843 C CA . ASN A 1 107 ? -6.059 -20.766 -13.086 1 91.19 107 ASN A CA 1
ATOM 844 C C . ASN A 1 107 ? -6.238 -19.344 -12.539 1 91.19 107 ASN A C 1
ATOM 846 O O . ASN A 1 107 ? -7.309 -19.016 -12.023 1 91.19 107 ASN A O 1
ATOM 850 N N . ILE A 1 108 ? -5.168 -18.641 -12.68 1 92.56 108 ILE A N 1
ATOM 851 C CA . ILE A 1 108 ? -5.27 -17.234 -12.266 1 92.56 108 ILE A CA 1
ATOM 852 C C . ILE A 1 108 ? -6.16 -16.469 -13.242 1 92.56 108 ILE A C 1
ATOM 854 O O . ILE A 1 108 ? -5.953 -16.516 -14.453 1 92.56 108 ILE A O 1
ATOM 858 N N . VAL A 1 109 ? -7.121 -15.758 -12.719 1 91.31 109 VAL A N 1
ATOM 859 C CA . VAL A 1 109 ? -8.023 -15.039 -13.602 1 91.31 109 VAL A CA 1
ATOM 860 C C . VAL A 1 109 ? -7.977 -13.547 -13.289 1 91.31 109 VAL A C 1
ATOM 862 O O . VAL A 1 109 ? -8.609 -12.742 -13.977 1 91.31 109 VAL A O 1
ATOM 865 N N . GLY A 1 110 ? -7.242 -13.156 -12.266 1 91.94 110 GLY A N 1
ATOM 866 C CA . GLY A 1 110 ? -7.148 -11.75 -11.906 1 91.94 110 GLY A CA 1
ATOM 867 C C . GLY A 1 110 ? -6.41 -11.516 -10.602 1 91.94 110 GLY A C 1
ATOM 868 O O . GLY A 1 110 ? -5.84 -12.445 -10.031 1 91.94 110 GLY A O 1
ATOM 869 N N . VAL A 1 111 ? -6.289 -10.305 -10.227 1 93.88 111 VAL A N 1
ATOM 870 C CA . VAL A 1 111 ? -5.754 -9.875 -8.945 1 93.88 111 VAL A CA 1
ATOM 871 C C . VAL A 1 111 ? -6.707 -8.875 -8.297 1 93.88 111 VAL A C 1
ATOM 873 O O . VAL A 1 111 ? -7.301 -8.039 -8.984 1 93.88 111 VAL A O 1
ATOM 876 N N . ILE A 1 112 ? -6.938 -9.047 -7.043 1 92.69 112 ILE A N 1
ATOM 877 C CA . ILE A 1 112 ? -7.777 -8.102 -6.316 1 92.69 112 ILE A CA 1
ATOM 878 C C . ILE A 1 112 ? -6.961 -7.414 -5.223 1 92.69 112 ILE A C 1
ATOM 880 O O . ILE A 1 112 ? -6.164 -8.062 -4.535 1 92.69 112 ILE A O 1
ATOM 884 N N . SER A 1 113 ? -7.086 -6.098 -5.145 1 91.94 113 SER A N 1
ATOM 885 C CA . SER A 1 113 ? -6.352 -5.32 -4.152 1 91.94 113 SER A CA 1
ATOM 886 C C . SER A 1 113 ? -7.301 -4.555 -3.236 1 91.94 113 SER A C 1
ATOM 888 O O . SER A 1 113 ? -8.508 -4.484 -3.5 1 91.94 113 SER A O 1
ATOM 890 N N . ILE A 1 114 ? -6.746 -4.039 -2.162 1 91.44 114 ILE A N 1
ATOM 891 C CA . ILE A 1 114 ? -7.504 -3.201 -1.237 1 91.44 114 ILE A CA 1
ATOM 892 C C . ILE A 1 114 ? -8.094 -2.01 -1.987 1 91.44 114 ILE A C 1
ATOM 894 O O . ILE A 1 114 ? -9.242 -1.62 -1.74 1 91.44 114 ILE A O 1
ATOM 898 N N . GLU A 1 115 ? -7.34 -1.497 -2.943 1 89.75 115 GLU A N 1
ATOM 899 C CA . GLU A 1 115 ? -7.82 -0.371 -3.736 1 89.75 115 GLU A CA 1
ATOM 900 C C . GLU A 1 115 ? -9.031 -0.766 -4.582 1 89.75 115 GLU A C 1
ATOM 902 O O . GLU A 1 115 ? -9.984 0.002 -4.699 1 89.75 115 GLU A O 1
ATOM 907 N N . ASP A 1 116 ? -8.938 -1.854 -5.152 1 88.94 116 ASP A N 1
ATOM 908 C CA . ASP A 1 116 ? -10.055 -2.352 -5.949 1 88.94 116 ASP A CA 1
ATOM 909 C C . ASP A 1 116 ? -11.32 -2.453 -5.105 1 88.94 116 ASP A C 1
ATOM 911 O O . ASP A 1 116 ? -12.414 -2.098 -5.566 1 88.94 116 ASP A O 1
ATOM 915 N N . LEU A 1 117 ? -11.172 -3.012 -3.92 1 90 117 LEU A N 1
ATOM 916 C CA . LEU A 1 117 ? -12.305 -3.195 -3.023 1 90 117 LEU A CA 1
ATOM 917 C C . LEU A 1 117 ? -12.891 -1.851 -2.602 1 90 117 LEU A C 1
ATOM 919 O O . LEU A 1 117 ? -14.109 -1.685 -2.559 1 90 117 LEU A O 1
ATOM 923 N N . LEU A 1 118 ? -12.031 -0.961 -2.289 1 89.38 118 LEU A N 1
ATOM 924 C CA . LEU A 1 118 ? -12.5 0.37 -1.92 1 89.38 118 LEU A CA 1
ATOM 925 C C . LEU A 1 118 ? -13.266 1.016 -3.07 1 89.38 118 LEU A C 1
ATOM 927 O O . LEU A 1 118 ? -14.32 1.618 -2.857 1 89.38 118 LEU A O 1
ATOM 931 N N . ASP A 1 119 ? -12.672 0.895 -4.27 1 88.81 119 ASP A N 1
ATOM 932 C CA . ASP A 1 119 ? -13.352 1.43 -5.449 1 88.81 119 ASP A CA 1
ATOM 933 C C . ASP A 1 119 ? -14.758 0.853 -5.582 1 88.81 119 ASP A C 1
ATOM 935 O O . ASP A 1 119 ? -15.695 1.565 -5.945 1 88.81 119 ASP A O 1
ATOM 939 N N . TYR A 1 120 ? -14.844 -0.342 -5.328 1 85.69 120 TYR A N 1
ATOM 940 C CA . TYR A 1 120 ? -16.141 -1.009 -5.391 1 85.69 120 TYR A CA 1
ATOM 941 C C . TYR A 1 120 ? -17.109 -0.421 -4.375 1 85.69 120 TYR A C 1
ATOM 943 O O . TYR A 1 120 ? -18.25 -0.113 -4.703 1 85.69 120 TYR A O 1
ATOM 951 N N . PHE A 1 121 ? -16.641 -0.257 -3.145 1 82.94 121 PHE A N 1
ATOM 952 C CA . PHE A 1 121 ? -17.5 0.223 -2.068 1 82.94 121 PHE A CA 1
ATOM 953 C C . PHE A 1 121 ? -17.906 1.675 -2.299 1 82.94 121 PHE A C 1
ATOM 955 O O . PHE A 1 121 ? -19.016 2.084 -1.945 1 82.94 121 PHE A O 1
ATOM 962 N N . ILE A 1 122 ? -17.047 2.441 -2.891 1 82.81 122 ILE A N 1
ATOM 963 C CA . ILE A 1 122 ? -17.328 3.84 -3.197 1 82.81 122 ILE A CA 1
ATOM 964 C C . ILE A 1 122 ? -18.391 3.922 -4.281 1 82.81 122 ILE A C 1
ATOM 966 O O . ILE A 1 122 ? -19.266 4.789 -4.238 1 82.81 122 ILE A O 1
ATOM 970 N N . ASN A 1 123 ? -18.281 3.043 -5.219 1 78.12 123 ASN A N 1
ATOM 971 C CA . ASN A 1 123 ? -19.188 3.098 -6.355 1 78.12 123 ASN A CA 1
ATOM 972 C C . ASN A 1 123 ? -20.562 2.543 -6 1 78.12 123 ASN A C 1
ATOM 974 O O . ASN A 1 123 ? -21.547 2.859 -6.66 1 78.12 123 ASN A O 1
ATOM 978 N N . ILE A 1 124 ? -20.609 1.571 -5.129 1 65.44 124 ILE A N 1
ATOM 979 C CA . ILE A 1 124 ? -21.906 1.043 -4.719 1 65.44 124 ILE A CA 1
ATOM 980 C C . ILE A 1 124 ? -22.688 2.111 -3.949 1 65.44 124 ILE A C 1
ATOM 982 O O . ILE A 1 124 ? -23.906 2.217 -4.078 1 65.44 124 ILE A O 1
ATOM 986 N N . ASP A 1 125 ? -22.062 2.875 -3.123 1 56.09 125 ASP A N 1
ATOM 987 C CA . ASP A 1 125 ? -22.812 3.881 -2.383 1 56.09 125 ASP A CA 1
ATOM 988 C C . ASP A 1 125 ? -23.047 5.125 -3.232 1 56.09 125 ASP A C 1
ATOM 990 O O . ASP A 1 125 ? -22.156 5.578 -3.947 1 56.09 125 ASP A O 1
ATOM 994 N N . MET B 1 1 ? -21.453 9.164 6.434 1 77 1 MET B N 1
ATOM 995 C CA . MET B 1 1 ? -20.672 8.969 7.652 1 77 1 MET B CA 1
ATOM 996 C C . MET B 1 1 ? -19.422 9.844 7.652 1 77 1 MET B C 1
ATOM 998 O O . MET B 1 1 ? -18.812 10.047 6.609 1 77 1 MET B O 1
ATOM 1002 N N . LYS B 1 2 ? -19.25 10.492 8.867 1 83.56 2 LYS B N 1
ATOM 1003 C CA . LYS B 1 2 ? -18.156 11.438 8.945 1 83.56 2 LYS B CA 1
ATOM 1004 C C . LYS B 1 2 ? -16.859 10.75 9.391 1 83.56 2 LYS B C 1
ATOM 1006 O O . LYS B 1 2 ? -16.906 9.711 10.047 1 83.56 2 LYS B O 1
ATOM 1011 N N . ILE B 1 3 ? -15.742 11.305 9 1 83.56 3 ILE B N 1
ATOM 1012 C CA . ILE B 1 3 ? -14.414 10.75 9.258 1 83.56 3 ILE B CA 1
ATOM 1013 C C . ILE B 1 3 ? -14.172 10.68 10.766 1 83.56 3 ILE B C 1
ATOM 1015 O O . ILE B 1 3 ? -13.516 9.75 11.25 1 83.56 3 ILE B O 1
ATOM 1019 N N . ASN B 1 4 ? -14.656 11.672 11.445 1 77.81 4 ASN B N 1
ATOM 1020 C CA . ASN B 1 4 ? -14.43 11.742 12.883 1 77.81 4 ASN B CA 1
ATOM 1021 C C . ASN B 1 4 ? -15 10.516 13.594 1 77.81 4 ASN B C 1
ATOM 1023 O O . ASN B 1 4 ? -14.594 10.195 14.711 1 77.81 4 ASN B O 1
ATOM 1027 N N . SER B 1 5 ? -15.844 9.805 12.961 1 75.81 5 SER B N 1
ATOM 1028 C CA . SER B 1 5 ? -16.453 8.609 13.555 1 75.81 5 SER B CA 1
ATOM 1029 C C . SER B 1 5 ? -15.508 7.414 13.461 1 75.81 5 SER B C 1
ATOM 1031 O O . SER B 1 5 ? -15.695 6.414 14.148 1 75.81 5 SER B O 1
ATOM 1033 N N . ILE B 1 6 ? -14.508 7.555 12.656 1 74.19 6 ILE B N 1
ATOM 1034 C CA . ILE B 1 6 ? -13.656 6.387 12.445 1 74.19 6 ILE B CA 1
ATOM 1035 C C . ILE B 1 6 ? -12.219 6.719 12.844 1 74.19 6 ILE B C 1
ATOM 1037 O O . ILE B 1 6 ? -11.336 5.867 12.75 1 74.19 6 ILE B O 1
ATOM 1041 N N . ILE B 1 7 ? -11.93 7.863 13.133 1 69.44 7 ILE B N 1
ATOM 1042 C CA . ILE B 1 7 ? -10.578 8.305 13.461 1 69.44 7 ILE B CA 1
ATOM 1043 C C . ILE B 1 7 ? -10.039 7.488 14.633 1 69.44 7 ILE B C 1
ATOM 1045 O O . ILE B 1 7 ? -10.672 7.426 15.695 1 69.44 7 ILE B O 1
ATOM 1049 N N . LYS B 1 8 ? -9.086 6.715 14.219 1 64.44 8 LYS B N 1
ATOM 1050 C CA . LYS B 1 8 ? -8.359 6.105 15.336 1 64.44 8 LYS B CA 1
ATOM 1051 C C . LYS B 1 8 ? -7.336 7.074 15.914 1 64.44 8 LYS B C 1
ATOM 1053 O O . LYS B 1 8 ? -6.746 7.875 15.188 1 64.44 8 LYS B O 1
ATOM 1058 N N . GLN B 1 9 ? -7.461 7.492 17.172 1 62.59 9 GLN B N 1
ATOM 1059 C CA . GLN B 1 9 ? -6.727 8.523 17.891 1 62.59 9 GLN B CA 1
ATOM 1060 C C . GLN B 1 9 ? -5.223 8.328 17.75 1 62.59 9 GLN B C 1
ATOM 1062 O O . GLN B 1 9 ? -4.461 9.297 17.75 1 62.59 9 GLN B O 1
ATOM 1067 N N . SER B 1 10 ? -4.75 7.109 17.406 1 79.31 10 SER B N 1
ATOM 1068 C CA . SER B 1 10 ? -3.301 7.062 17.562 1 79.31 10 SER B CA 1
ATOM 1069 C C . SER B 1 10 ? -2.596 7.18 16.219 1 79.31 10 SER B C 1
ATOM 1071 O O . SER B 1 10 ? -2.969 6.512 15.258 1 79.31 10 SER B O 1
ATOM 1073 N N . PHE B 1 11 ? -1.947 8.32 16.078 1 90.69 11 PHE B N 1
ATOM 1074 C CA . PHE B 1 11 ? -1.098 8.5 14.906 1 90.69 11 PHE B CA 1
ATOM 1075 C C . PHE B 1 11 ? 0.3 8.953 15.312 1 90.69 11 PHE B C 1
ATOM 1077 O O . PHE B 1 11 ? 0.518 9.344 16.469 1 90.69 11 PHE B O 1
ATOM 1084 N N . HIS B 1 12 ? 1.224 8.734 14.43 1 95 12 HIS B N 1
ATOM 1085 C CA . HIS B 1 12 ? 2.613 9.109 14.656 1 95 12 HIS B CA 1
ATOM 1086 C C . HIS B 1 12 ? 3.086 10.133 13.633 1 95 12 HIS B C 1
ATOM 1088 O O . HIS B 1 12 ? 2.66 10.094 12.469 1 95 12 HIS B O 1
ATOM 1094 N N . THR B 1 13 ? 3.873 10.992 14.109 1 96.62 13 THR B N 1
ATOM 1095 C CA . THR B 1 13 ? 4.496 11.961 13.219 1 96.62 13 THR B CA 1
ATOM 1096 C C . THR B 1 13 ? 6.012 11.812 13.227 1 96.62 13 THR B C 1
ATOM 1098 O O . THR B 1 13 ? 6.57 11.117 14.078 1 96.62 13 THR B O 1
ATOM 1101 N N . ILE B 1 14 ? 6.652 12.398 12.25 1 97.88 14 ILE B N 1
ATOM 1102 C CA . ILE B 1 14 ? 8.109 12.43 12.172 1 97.88 14 ILE B CA 1
ATOM 1103 C C . ILE B 1 14 ? 8.586 13.844 11.859 1 97.88 14 ILE B C 1
ATOM 1105 O O . ILE B 1 14 ? 7.898 14.594 11.156 1 97.88 14 ILE B O 1
ATOM 1109 N N . ASN B 1 15 ? 9.68 14.172 12.469 1 98.44 15 ASN B N 1
ATOM 1110 C CA . ASN B 1 15 ? 10.234 15.5 12.219 1 98.44 15 ASN B CA 1
ATOM 1111 C C . ASN B 1 15 ? 10.906 15.57 10.852 1 98.44 15 ASN B C 1
ATOM 1113 O O . ASN B 1 15 ? 11.586 14.625 10.438 1 98.44 15 ASN B O 1
ATOM 1117 N N . VAL B 1 16 ? 10.828 16.781 10.172 1 97.56 16 VAL B N 1
ATOM 1118 C CA . VAL B 1 16 ? 11.328 17 8.82 1 97.56 16 VAL B CA 1
ATOM 1119 C C . VAL B 1 16 ? 12.836 16.781 8.781 1 97.56 16 VAL B C 1
ATOM 1121 O O . VAL B 1 16 ? 13.391 16.375 7.758 1 97.56 16 VAL B O 1
ATOM 1124 N N . ASN B 1 17 ? 13.5 16.891 9.906 1 97.56 17 ASN B N 1
ATOM 1125 C CA . ASN B 1 17 ? 14.953 16.797 9.977 1 97.56 17 ASN B CA 1
ATOM 1126 C C . ASN B 1 17 ? 15.406 15.391 10.375 1 97.56 17 ASN B C 1
ATOM 1128 O O . ASN B 1 17 ? 16.594 15.078 10.312 1 97.56 17 ASN B O 1
ATOM 1132 N N . ASP B 1 18 ? 14.477 14.586 10.852 1 97.38 18 ASP B N 1
ATOM 1133 C CA . ASP B 1 18 ? 14.828 13.219 11.219 1 97.38 18 ASP B CA 1
ATOM 1134 C C . ASP B 1 18 ? 15.32 12.438 10.008 1 97.38 18 ASP B C 1
ATOM 1136 O O . ASP B 1 18 ? 14.953 12.734 8.867 1 97.38 18 ASP B O 1
ATOM 1140 N N . PRO B 1 19 ? 16.219 11.5 10.195 1 96.44 19 PRO B N 1
ATOM 1141 C CA . PRO B 1 19 ? 16.688 10.672 9.078 1 96.44 19 PRO B CA 1
ATOM 1142 C C . PRO B 1 19 ? 15.633 9.695 8.578 1 96.44 19 PRO B C 1
ATOM 1144 O O . PRO B 1 19 ? 14.773 9.258 9.344 1 96.44 19 PRO B O 1
ATOM 1147 N N . ILE B 1 20 ? 15.766 9.305 7.328 1 93.88 20 ILE B N 1
ATOM 1148 C CA . ILE B 1 20 ? 14.773 8.477 6.648 1 93.88 20 ILE B CA 1
ATOM 1149 C C . ILE B 1 20 ? 14.734 7.09 7.293 1 93.88 20 ILE B C 1
ATOM 1151 O O . ILE B 1 20 ? 13.68 6.465 7.367 1 93.88 20 ILE B O 1
ATOM 1155 N N . ASP B 1 21 ? 15.844 6.629 7.832 1 92.56 21 ASP B N 1
ATOM 1156 C CA . ASP B 1 21 ? 15.867 5.316 8.477 1 92.56 21 ASP B CA 1
ATOM 1157 C C . ASP B 1 21 ? 15.016 5.316 9.742 1 92.56 21 ASP B C 1
ATOM 1159 O O . ASP B 1 21 ? 14.383 4.312 10.07 1 92.56 21 ASP B O 1
ATOM 1163 N N . LYS B 1 22 ? 15.031 6.438 10.414 1 95.81 22 LYS B N 1
ATOM 1164 C CA . LYS B 1 22 ? 14.148 6.555 11.57 1 95.81 22 LYS B CA 1
ATOM 1165 C C . LYS B 1 22 ? 12.68 6.426 11.156 1 95.81 22 LYS B C 1
ATOM 1167 O O . LYS B 1 22 ? 11.898 5.762 11.828 1 95.81 22 LYS B O 1
ATOM 1172 N N . ALA B 1 23 ? 12.344 7.086 10.078 1 95.81 23 ALA B N 1
ATOM 1173 C CA . ALA B 1 23 ? 10.984 6.988 9.555 1 95.81 23 ALA B CA 1
ATOM 1174 C C . ALA B 1 23 ? 10.617 5.539 9.25 1 95.81 23 ALA B C 1
ATOM 1176 O O . ALA B 1 23 ? 9.555 5.062 9.656 1 95.81 23 ALA B O 1
ATOM 1177 N N . LEU B 1 24 ? 11.531 4.824 8.586 1 92.31 24 LEU B N 1
ATOM 1178 C CA . LEU B 1 24 ? 11.281 3.434 8.227 1 92.31 24 LEU B CA 1
ATOM 1179 C C . LEU B 1 24 ? 11.133 2.568 9.469 1 92.31 24 LEU B C 1
ATOM 1181 O O . LEU B 1 24 ? 10.242 1.719 9.539 1 92.31 24 LEU B O 1
ATOM 1185 N N . ASP B 1 25 ? 12.016 2.818 10.414 1 93.31 25 ASP B N 1
ATOM 1186 C CA . ASP B 1 25 ? 11.977 2.074 11.664 1 93.31 25 ASP B CA 1
ATOM 1187 C C . ASP B 1 25 ? 10.641 2.279 12.383 1 93.31 25 ASP B C 1
ATOM 1189 O O . ASP B 1 25 ? 10.047 1.323 12.883 1 93.31 25 ASP B O 1
ATOM 1193 N N . MET B 1 26 ? 10.195 3.461 12.414 1 95.12 26 MET B N 1
ATOM 1194 C CA . MET B 1 26 ? 8.922 3.781 13.055 1 95.12 26 MET B CA 1
ATOM 1195 C C . MET B 1 26 ? 7.758 3.129 12.32 1 95.12 26 MET B C 1
ATOM 1197 O O . MET B 1 26 ? 6.859 2.564 12.953 1 95.12 26 MET B O 1
ATOM 1201 N N . MET B 1 27 ? 7.777 3.238 10.984 1 92.38 27 MET B N 1
ATOM 1202 C CA . MET B 1 27 ? 6.703 2.648 10.195 1 92.38 27 MET B CA 1
ATOM 1203 C C . MET B 1 27 ? 6.648 1.137 10.398 1 92.38 27 MET B C 1
ATOM 1205 O O . MET B 1 27 ? 5.566 0.557 10.484 1 92.38 27 MET B O 1
ATOM 1209 N N . ASP B 1 28 ? 7.82 0.537 10.5 1 89.06 28 ASP B N 1
ATOM 1210 C CA . ASP B 1 28 ? 7.883 -0.9 10.742 1 89.06 28 ASP B CA 1
ATOM 1211 C C . ASP B 1 28 ? 7.402 -1.237 12.156 1 89.06 28 ASP B C 1
ATOM 1213 O O . ASP B 1 28 ? 6.617 -2.168 12.344 1 89.06 28 ASP B O 1
ATOM 1217 N N . LYS B 1 29 ? 7.879 -0.47 13.094 1 92.88 29 LYS B N 1
ATOM 1218 C CA . LYS B 1 29 ? 7.555 -0.684 14.5 1 92.88 29 LYS B CA 1
ATOM 1219 C C . LYS B 1 29 ? 6.051 -0.569 14.742 1 92.88 29 LYS B C 1
ATOM 1221 O O . LYS B 1 29 ? 5.469 -1.378 15.469 1 92.88 29 LYS B O 1
ATOM 1226 N N . PHE B 1 30 ? 5.414 0.379 14.148 1 91.31 30 PHE B N 1
ATOM 1227 C CA . PHE B 1 30 ? 4.012 0.661 14.422 1 91.31 30 PHE B CA 1
ATOM 1228 C C . PHE B 1 30 ? 3.117 0.064 13.336 1 91.31 30 PHE B C 1
ATOM 1230 O O . PHE B 1 30 ? 1.896 0.226 13.375 1 91.31 30 PHE B O 1
ATOM 1237 N N . ASP B 1 31 ? 3.701 -0.556 12.398 1 87.75 31 ASP B N 1
ATOM 1238 C CA . ASP B 1 31 ? 3.002 -1.218 11.297 1 87.75 31 ASP B CA 1
ATOM 1239 C C . ASP B 1 31 ? 2.127 -0.23 10.531 1 87.75 31 ASP B C 1
ATOM 1241 O O . ASP B 1 31 ? 0.933 -0.469 10.336 1 87.75 31 ASP B O 1
ATOM 1245 N N . ILE B 1 32 ? 2.742 0.887 10.133 1 89.56 32 ILE B N 1
ATOM 1246 C CA . ILE B 1 32 ? 2.066 1.895 9.32 1 89.56 32 ILE B CA 1
ATOM 1247 C C . ILE B 1 32 ? 2.865 2.15 8.047 1 89.56 32 ILE B C 1
ATOM 1249 O O . ILE B 1 32 ? 4.07 1.903 8 1 89.56 32 ILE B O 1
ATOM 1253 N N . ASN B 1 33 ? 2.193 2.633 6.992 1 88.19 33 ASN B N 1
ATOM 1254 C CA . ASN B 1 33 ? 2.836 2.793 5.691 1 88.19 33 ASN B CA 1
ATOM 1255 C C . ASN B 1 33 ? 3.254 4.238 5.449 1 88.19 33 ASN B C 1
ATOM 1257 O O . ASN B 1 33 ? 4.027 4.52 4.531 1 88.19 33 ASN B O 1
ATOM 1261 N N . GL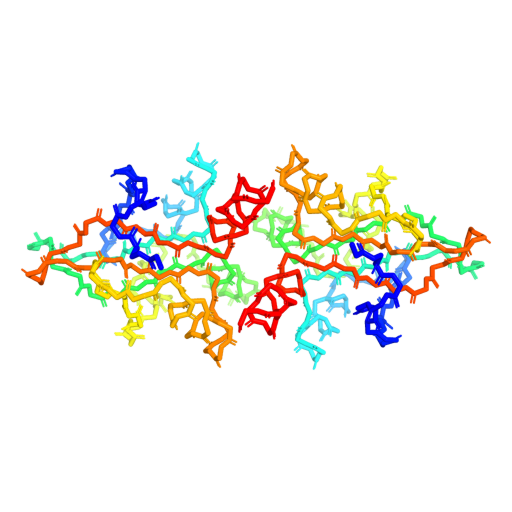Y B 1 34 ? 2.729 5.117 6.27 1 92.56 34 GLY B N 1
ATOM 1262 C CA . GLY B 1 34 ? 3.035 6.531 6.109 1 92.56 34 GLY B CA 1
ATOM 1263 C C . GLY B 1 34 ? 2.82 7.336 7.375 1 92.56 34 GLY B C 1
ATOM 1264 O O . GLY B 1 34 ? 2.188 6.863 8.32 1 92.56 34 GLY B O 1
ATOM 1265 N N . MET B 1 35 ? 3.471 8.523 7.328 1 95.19 35 MET B N 1
ATOM 1266 C CA . MET B 1 35 ? 3.402 9.398 8.492 1 95.19 35 MET B CA 1
ATOM 1267 C C . MET B 1 35 ? 3.404 10.859 8.07 1 95.19 35 MET B C 1
ATOM 1269 O O . MET B 1 35 ? 4.117 11.242 7.141 1 95.19 35 MET B O 1
ATOM 1273 N N . PRO B 1 36 ? 2.578 11.672 8.82 1 96.94 36 PRO B N 1
ATOM 1274 C CA . PRO B 1 36 ? 2.74 13.117 8.633 1 96.94 36 PRO B CA 1
ATOM 1275 C C . PRO B 1 36 ? 4.117 13.617 9.062 1 96.94 36 PRO B C 1
ATOM 1277 O O . PRO B 1 36 ? 4.707 13.078 10.008 1 96.94 36 PRO B O 1
ATOM 1280 N N . VAL B 1 37 ? 4.594 14.57 8.328 1 97.69 37 VAL B N 1
ATOM 1281 C CA . VAL B 1 37 ? 5.871 15.195 8.656 1 97.69 37 VAL B CA 1
ATOM 1282 C C . VAL B 1 37 ? 5.629 16.562 9.281 1 97.69 37 VAL B C 1
ATOM 1284 O O . VAL B 1 37 ? 4.863 17.375 8.75 1 97.69 37 VAL B O 1
ATOM 1287 N N . VAL B 1 38 ? 6.227 16.781 10.391 1 97.56 38 VAL B N 1
ATOM 1288 C CA . VAL B 1 38 ? 6.051 18.047 11.086 1 97.56 38 VAL B CA 1
ATOM 1289 C C . VAL B 1 38 ? 7.398 18.75 11.234 1 97.56 38 VAL B C 1
ATOM 1291 O O . VAL B 1 38 ? 8.453 18.109 11.125 1 97.56 38 VAL B O 1
ATOM 1294 N N . ASN B 1 39 ? 7.328 20.094 11.344 1 96.81 39 ASN B N 1
ATOM 1295 C CA . ASN B 1 39 ? 8.547 20.844 11.617 1 96.81 39 ASN B CA 1
ATOM 1296 C C . ASN B 1 39 ? 8.789 21 13.117 1 96.81 39 ASN B C 1
ATOM 1298 O O . ASN B 1 39 ? 8.117 20.344 13.93 1 96.81 39 ASN B O 1
ATOM 1302 N N . ASP B 1 40 ? 9.797 21.781 13.484 1 96.75 40 ASP B N 1
ATOM 1303 C CA . ASP B 1 40 ? 10.195 21.938 14.883 1 96.75 40 ASP B CA 1
ATOM 1304 C C . ASP B 1 40 ? 9.086 22.609 15.695 1 96.75 40 ASP B C 1
ATOM 1306 O O . ASP B 1 40 ? 9.078 22.531 16.922 1 96.75 40 ASP B O 1
ATOM 1310 N N . LYS B 1 41 ? 8.148 23.281 15.078 1 95.44 41 LYS B N 1
ATOM 1311 C CA . LYS B 1 41 ? 7.02 23.922 15.742 1 95.44 41 LYS B CA 1
ATOM 1312 C C . LYS B 1 41 ? 5.793 23.016 15.766 1 95.44 41 LYS B C 1
ATOM 1314 O O . LYS B 1 41 ? 4.684 23.469 16.047 1 95.44 41 LYS B O 1
ATOM 1319 N N . ASP B 1 42 ? 5.91 21.828 15.297 1 93.62 42 ASP B N 1
ATOM 1320 C CA . ASP B 1 42 ? 4.871 20.812 15.266 1 93.62 42 ASP B CA 1
ATOM 1321 C C . ASP B 1 42 ? 3.807 21.141 14.219 1 93.62 42 ASP B C 1
ATOM 1323 O O . ASP B 1 42 ? 2.668 20.672 14.32 1 93.62 42 ASP B O 1
ATOM 1327 N N . ALA B 1 43 ? 4.238 21.969 13.297 1 93.94 43 ALA B N 1
ATOM 1328 C CA . ALA B 1 43 ? 3.35 22.25 12.172 1 93.94 43 ALA B CA 1
ATOM 1329 C C . ALA B 1 43 ? 3.498 21.219 11.07 1 93.94 43 ALA B C 1
ATOM 1331 O O . ALA B 1 43 ? 4.609 20.766 10.773 1 93.94 43 ALA B O 1
ATOM 1332 N N . LEU B 1 44 ? 2.354 20.859 10.523 1 95.81 44 LEU B N 1
ATOM 1333 C CA . LEU B 1 44 ? 2.355 19.922 9.414 1 95.81 44 LEU B CA 1
ATOM 1334 C C . LEU B 1 44 ? 3.043 20.5 8.188 1 95.81 44 LEU B C 1
ATOM 1336 O O . LEU B 1 44 ? 2.619 21.547 7.68 1 95.81 44 LEU B O 1
ATOM 1340 N N . VAL B 1 45 ? 4.113 19.812 7.707 1 95.88 45 VAL B N 1
ATOM 1341 C CA . VAL B 1 45 ? 4.855 20.391 6.594 1 95.88 45 VAL B CA 1
ATOM 1342 C C . VAL B 1 45 ? 4.941 19.391 5.449 1 95.88 45 VAL B C 1
ATOM 1344 O O . VAL B 1 45 ? 5.461 19.688 4.375 1 95.88 45 VAL B O 1
ATOM 1347 N N . GLY B 1 46 ? 4.5 18.172 5.637 1 96.19 46 GLY B N 1
ATOM 1348 C CA . GLY B 1 46 ? 4.574 17.188 4.566 1 96.19 46 GLY B CA 1
ATOM 1349 C C . GLY B 1 46 ? 3.992 15.844 4.949 1 96.19 46 GLY B C 1
ATOM 1350 O O . GLY B 1 46 ? 3.311 15.719 5.969 1 96.19 46 GLY B O 1
ATOM 1351 N N . MET B 1 47 ? 4.102 14.883 4.098 1 96.81 47 MET B N 1
ATOM 1352 C CA . MET B 1 47 ? 3.732 13.484 4.25 1 96.81 47 MET B CA 1
ATOM 1353 C C . MET B 1 47 ? 4.801 12.57 3.652 1 96.81 47 MET B C 1
ATOM 1355 O O . MET B 1 47 ? 5.383 12.891 2.615 1 96.81 47 MET B O 1
ATOM 1359 N N . ILE B 1 48 ? 5.113 11.555 4.387 1 95.81 48 ILE B N 1
ATOM 1360 C CA . ILE B 1 48 ? 6.078 10.594 3.861 1 95.81 48 ILE B CA 1
ATOM 1361 C C . ILE B 1 48 ? 5.496 9.188 3.941 1 95.81 48 ILE B C 1
ATOM 1363 O O . ILE B 1 48 ? 4.844 8.836 4.926 1 95.81 48 ILE B O 1
ATOM 1367 N N . VAL B 1 49 ? 5.625 8.43 2.842 1 92.69 49 VAL B N 1
ATOM 1368 C CA . VAL B 1 49 ? 5.152 7.047 2.822 1 92.69 49 VAL B CA 1
ATOM 1369 C C . VAL B 1 49 ? 6.312 6.109 2.48 1 92.69 49 VAL B C 1
ATOM 1371 O O . VAL B 1 49 ? 7.309 6.535 1.894 1 92.69 49 VAL B O 1
ATOM 1374 N N . LYS B 1 50 ? 6.262 4.902 2.844 1 90 50 LYS B N 1
ATOM 1375 C CA . LYS B 1 50 ? 7.301 3.896 2.656 1 90 50 LYS B CA 1
ATOM 1376 C C . LYS B 1 50 ? 7.723 3.809 1.191 1 90 50 LYS B C 1
ATOM 1378 O O . LYS B 1 50 ? 8.914 3.756 0.886 1 90 50 LYS B O 1
ATOM 1383 N N . ALA B 1 51 ? 6.762 3.822 0.355 1 85.06 51 ALA B N 1
ATOM 1384 C CA . ALA B 1 51 ? 7.047 3.676 -1.069 1 85.06 51 ALA B CA 1
ATOM 1385 C C . ALA B 1 51 ? 8 4.766 -1.554 1 85.06 51 ALA B C 1
ATOM 1387 O O . ALA B 1 51 ? 8.883 4.508 -2.371 1 85.06 51 ALA B O 1
ATOM 1388 N N . ASP B 1 52 ? 7.762 5.953 -1.092 1 87.25 52 ASP B N 1
ATOM 1389 C CA . ASP B 1 52 ? 8.625 7.062 -1.478 1 87.25 52 ASP B CA 1
ATOM 1390 C C . ASP B 1 52 ? 10.047 6.852 -0.969 1 87.25 52 ASP B C 1
ATOM 1392 O O . ASP B 1 52 ? 11.016 7.148 -1.675 1 87.25 52 ASP B O 1
ATOM 1396 N N . ILE B 1 53 ? 10.156 6.352 0.217 1 89.75 53 ILE B N 1
ATOM 1397 C CA . ILE B 1 53 ? 11.461 6.086 0.8 1 89.75 53 ILE B CA 1
ATOM 1398 C C . ILE B 1 53 ? 12.18 5.004 -0.008 1 89.75 53 ILE B C 1
ATOM 1400 O O . ILE B 1 53 ? 13.344 5.164 -0.375 1 89.75 53 ILE B O 1
ATOM 1404 N N . TYR B 1 54 ? 11.453 4.004 -0.271 1 84.69 54 TYR B N 1
ATOM 1405 C CA . TYR B 1 54 ? 12.047 2.895 -1.009 1 84.69 54 TYR B CA 1
ATOM 1406 C C . TYR B 1 54 ? 12.461 3.328 -2.408 1 84.69 54 TYR B C 1
ATOM 1408 O O . TYR B 1 54 ? 13.555 2.984 -2.873 1 84.69 54 TYR B O 1
ATOM 1416 N N . ARG B 1 55 ? 11.625 4.031 -3.08 1 82.88 55 ARG B N 1
ATOM 1417 C CA . ARG B 1 55 ? 11.945 4.543 -4.406 1 82.88 55 ARG B CA 1
ATOM 1418 C C . ARG B 1 55 ? 13.211 5.395 -4.375 1 82.88 55 ARG B C 1
ATOM 1420 O O . ARG B 1 55 ? 14.047 5.305 -5.277 1 82.88 55 ARG B O 1
ATOM 1427 N N . PHE B 1 56 ? 13.258 6.094 -3.324 1 85.56 56 PHE B N 1
ATOM 1428 C CA . PHE B 1 56 ? 14.438 6.934 -3.135 1 85.56 56 PHE B CA 1
ATOM 1429 C C . PHE B 1 56 ? 15.68 6.082 -2.914 1 85.56 56 PHE B C 1
ATOM 1431 O O . PHE B 1 56 ? 16.734 6.336 -3.512 1 85.56 56 PHE B O 1
ATOM 1438 N N . MET B 1 57 ? 15.594 5.027 -2.166 1 82.25 57 MET B N 1
ATOM 1439 C CA . MET B 1 57 ? 16.734 4.258 -1.681 1 82.25 57 MET B CA 1
ATOM 1440 C C . MET B 1 57 ? 17.25 3.311 -2.76 1 82.25 57 MET B C 1
ATOM 1442 O O . MET B 1 57 ? 18.375 2.82 -2.674 1 82.25 57 MET B O 1
ATOM 1446 N N . ILE B 1 58 ? 16.484 3.02 -3.713 1 75.5 58 ILE B N 1
ATOM 1447 C CA . ILE B 1 58 ? 16.906 2.068 -4.734 1 75.5 58 ILE B CA 1
ATOM 1448 C C . ILE B 1 58 ? 17.938 2.721 -5.648 1 75.5 58 ILE B C 1
ATOM 1450 O O . ILE B 1 58 ? 18.656 2.031 -6.375 1 75.5 58 ILE B O 1
ATOM 1454 N N . HIS B 1 59 ? 17.984 4.027 -5.625 1 75.56 59 HIS B N 1
ATOM 1455 C CA . HIS B 1 59 ? 18.969 4.715 -6.449 1 75.56 59 HIS B CA 1
ATOM 1456 C C . HIS B 1 59 ? 20.312 4.809 -5.742 1 75.56 59 HIS B C 1
ATOM 1458 O O . HIS B 1 59 ? 20.359 5.098 -4.547 1 75.56 59 HIS B O 1
ATOM 1464 N N . PRO B 1 60 ? 21.281 4.488 -6.461 1 70.94 60 PRO B N 1
ATOM 1465 C CA . PRO B 1 60 ? 22.609 4.543 -5.855 1 70.94 60 PRO B CA 1
ATOM 1466 C C . PRO B 1 60 ? 22.953 5.922 -5.293 1 70.94 60 PRO B C 1
ATOM 1468 O O . PRO B 1 60 ? 22.562 6.938 -5.879 1 70.94 60 PRO B O 1
ATOM 1471 N N . GLY B 1 61 ? 23.578 5.98 -4.121 1 74.62 61 GLY B N 1
ATOM 1472 C CA . GLY B 1 61 ? 24.047 7.223 -3.539 1 74.62 61 GLY B CA 1
ATOM 1473 C C . GLY B 1 61 ? 23.141 7.762 -2.451 1 74.62 61 GLY B C 1
ATOM 1474 O O . GLY B 1 61 ? 23.5 8.719 -1.757 1 74.62 61 GLY B O 1
ATOM 1475 N N . HIS B 1 62 ? 22 7.148 -2.508 1 75.25 62 HIS B N 1
ATOM 1476 C CA . HIS B 1 62 ? 21.078 7.586 -1.465 1 75.25 62 HIS B CA 1
ATOM 1477 C C . HIS B 1 62 ? 21.312 6.824 -0.165 1 75.25 62 HIS B C 1
ATOM 1479 O O . HIS B 1 62 ? 21.625 5.633 -0.186 1 75.25 62 HIS B O 1
ATOM 1485 N N . TYR B 1 63 ? 21.359 7.699 0.905 1 75.31 63 TYR B N 1
ATOM 1486 C CA . TYR B 1 63 ? 21.672 7.125 2.209 1 75.31 63 TYR B CA 1
ATOM 1487 C C . TYR B 1 63 ? 20.469 7.215 3.145 1 75.31 63 TYR B C 1
ATOM 1489 O O . TYR B 1 63 ? 19.688 8.172 3.078 1 75.31 63 TYR B O 1
ATOM 1497 N N . VAL B 1 64 ? 20.391 6.215 4.004 1 79.5 64 VAL B N 1
ATOM 1498 C CA . VAL B 1 64 ? 19.297 6.109 4.953 1 79.5 64 VAL B CA 1
ATOM 1499 C C . VAL B 1 64 ? 19.375 7.25 5.961 1 79.5 64 VAL B C 1
ATOM 1501 O O . VAL B 1 64 ? 18.375 7.578 6.617 1 79.5 64 VAL B O 1
ATOM 1504 N N . SER B 1 65 ? 20.5 7.953 5.969 1 87.56 65 SER B N 1
ATOM 1505 C CA . SER B 1 65 ? 20.703 9.016 6.945 1 87.56 65 SER B CA 1
ATOM 1506 C C . SER B 1 65 ? 20.219 10.359 6.406 1 87.56 65 SER B C 1
ATOM 1508 O O . SER B 1 65 ? 20.219 11.359 7.129 1 87.56 65 SER B O 1
ATOM 1510 N N . CYS B 1 66 ? 19.75 10.359 5.176 1 91.81 66 CYS B N 1
ATOM 1511 C CA . CYS B 1 66 ? 19.25 11.609 4.605 1 91.81 66 CYS B CA 1
ATOM 1512 C C . CYS B 1 66 ? 17.984 12.062 5.312 1 91.81 66 CYS B C 1
ATOM 1514 O O . CYS B 1 66 ? 17.219 11.227 5.816 1 91.81 66 CYS B O 1
ATOM 1516 N N . PRO B 1 67 ? 17.844 13.391 5.379 1 95.88 67 PRO B N 1
ATOM 1517 C CA . PRO B 1 67 ? 16.656 13.891 6.094 1 95.88 67 PRO B CA 1
ATOM 1518 C C . PRO B 1 67 ? 15.352 13.539 5.391 1 95.88 67 PRO B C 1
ATOM 1520 O O . PRO B 1 67 ? 15.312 13.453 4.16 1 95.88 67 PRO B O 1
ATOM 1523 N N . VAL B 1 68 ? 14.289 13.359 6.152 1 97.12 68 VAL B N 1
ATOM 1524 C CA . VAL B 1 68 ? 12.93 13.109 5.688 1 97.12 68 VAL B CA 1
ATOM 1525 C C . VAL B 1 68 ? 12.508 14.188 4.695 1 97.12 68 VAL B C 1
ATOM 1527 O O . VAL B 1 68 ? 11.805 13.914 3.723 1 97.12 68 VAL B O 1
ATOM 1530 N N . GLU B 1 69 ? 12.992 15.336 4.836 1 96.5 69 GLU B N 1
ATOM 1531 C CA . GLU B 1 69 ? 12.664 16.484 4 1 96.5 69 GLU B CA 1
ATOM 1532 C C . GLU B 1 69 ? 12.938 16.188 2.529 1 96.5 69 GLU B C 1
ATOM 1534 O O . GLU B 1 69 ? 12.227 16.672 1.647 1 96.5 69 GLU B O 1
ATOM 1539 N N . TRP B 1 70 ? 13.938 15.398 2.219 1 94.38 70 TRP B N 1
ATOM 1540 C CA . TRP B 1 70 ? 14.375 15.141 0.85 1 94.38 70 TRP B CA 1
ATOM 1541 C C . TRP B 1 70 ? 13.391 14.211 0.137 1 94.38 70 TRP B C 1
ATOM 1543 O O . TRP B 1 70 ? 13.383 14.141 -1.095 1 94.38 70 TRP B O 1
ATOM 1553 N N . VAL B 1 71 ? 12.594 13.555 0.921 1 94.62 71 VAL B N 1
ATOM 1554 C CA . VAL B 1 71 ? 11.805 12.484 0.333 1 94.62 71 VAL B CA 1
ATOM 1555 C C . VAL B 1 71 ? 10.312 12.797 0.468 1 94.62 71 VAL B C 1
ATOM 1557 O O . VAL B 1 71 ? 9.508 12.383 -0.366 1 94.62 71 VAL B O 1
ATOM 1560 N N . MET B 1 72 ? 9.969 13.5 1.479 1 95.62 72 MET B N 1
ATOM 1561 C CA . MET B 1 72 ? 8.562 13.727 1.818 1 95.62 72 MET B CA 1
ATOM 1562 C C . MET B 1 72 ? 7.859 14.516 0.719 1 95.62 72 MET B C 1
ATOM 1564 O O . MET B 1 72 ? 8.508 15.234 -0.048 1 95.62 72 MET B O 1
ATOM 1568 N N . SER B 1 73 ? 6.562 14.289 0.607 1 94.69 73 SER B N 1
ATOM 1569 C CA . SER B 1 73 ? 5.73 15.164 -0.212 1 94.69 73 SER B CA 1
ATOM 1570 C C . SER B 1 73 ? 5.434 16.469 0.505 1 94.69 73 SER B C 1
ATOM 1572 O O . SER B 1 73 ? 5.059 16.484 1.68 1 94.69 73 SER B O 1
ATOM 1574 N N . LYS B 1 74 ? 5.547 17.562 -0.199 1 92.69 74 LYS B N 1
ATOM 1575 C CA . LYS B 1 74 ? 5.316 18.875 0.393 1 92.69 74 LYS B CA 1
ATOM 1576 C C . LYS B 1 74 ? 3.889 19.359 0.137 1 92.69 74 LYS B C 1
ATOM 1578 O O . LYS B 1 74 ? 3.389 20.234 0.837 1 92.69 74 LYS B O 1
ATOM 1583 N N . GLU B 1 75 ? 3.305 18.922 -0.886 1 91 75 GLU B N 1
ATOM 1584 C CA . GLU B 1 75 ? 1.893 19.188 -1.151 1 91 75 GLU B CA 1
ATOM 1585 C C . GLU B 1 75 ? 1.007 18.125 -0.505 1 91 75 GLU B C 1
ATOM 1587 O O . GLU B 1 75 ? 0.603 17.156 -1.161 1 91 75 GLU B O 1
ATOM 1592 N N . VAL B 1 76 ? 0.686 18.438 0.704 1 91.5 76 VAL B N 1
ATOM 1593 C CA . VAL B 1 76 ? -0.017 17.406 1.473 1 91.5 76 VAL B CA 1
ATOM 1594 C C . VAL B 1 76 ? -1.515 17.484 1.183 1 91.5 76 VAL B C 1
ATOM 1596 O O . VAL B 1 76 ? -2.127 18.547 1.312 1 91.5 76 VAL B O 1
ATOM 1599 N N . ILE B 1 77 ? -2.035 16.469 0.749 1 94.25 77 ILE B N 1
ATOM 1600 C CA . ILE B 1 77 ? -3.48 16.312 0.648 1 94.25 77 ILE B CA 1
ATOM 1601 C C . ILE B 1 77 ? -4.051 15.898 2.004 1 94.25 77 ILE B C 1
ATOM 1603 O O . ILE B 1 77 ? -3.566 14.945 2.619 1 94.25 77 ILE B O 1
ATOM 1607 N N . LEU B 1 78 ? -5.016 16.688 2.514 1 93.44 78 LEU B N 1
ATOM 1608 C CA . LEU B 1 78 ? -5.52 16.453 3.861 1 93.44 78 LEU B CA 1
ATOM 1609 C C . LEU B 1 78 ? -7.027 16.234 3.848 1 93.44 78 LEU B C 1
ATOM 1611 O O . LEU B 1 78 ? -7.703 16.594 2.885 1 93.44 78 LEU B O 1
ATOM 1615 N N . ALA B 1 79 ? -7.477 15.664 4.852 1 94.19 79 ALA B N 1
ATOM 1616 C CA . ALA B 1 79 ? -8.906 15.547 5.117 1 94.19 79 ALA B CA 1
ATOM 1617 C C . ALA B 1 79 ? -9.305 16.359 6.348 1 94.19 79 ALA B C 1
ATOM 1619 O O . ALA B 1 79 ? -8.578 16.375 7.344 1 94.19 79 ALA B O 1
ATOM 1620 N N . GLN B 1 80 ? -10.43 17.031 6.207 1 94.62 80 GLN B N 1
ATOM 1621 C CA . GLN B 1 80 ? -11.008 17.641 7.398 1 94.62 80 GLN B CA 1
ATOM 1622 C C . GLN B 1 80 ? -11.781 16.625 8.219 1 94.62 80 GLN B C 1
ATOM 1624 O O . GLN B 1 80 ? -12.438 15.734 7.664 1 94.62 80 GLN B O 1
ATOM 1629 N N . SER B 1 81 ? -11.734 16.781 9.547 1 91.88 81 SER B N 1
ATOM 1630 C CA . SER B 1 81 ? -12.32 15.789 10.445 1 91.88 81 SER B CA 1
ATOM 1631 C C . SER B 1 81 ? -13.82 15.656 10.219 1 91.88 81 SER B C 1
ATOM 1633 O O . SER B 1 81 ? -14.406 14.609 10.5 1 91.88 81 SER B O 1
ATOM 1635 N N . ASP B 1 82 ? -14.445 16.656 9.617 1 92.44 82 ASP B N 1
ATOM 1636 C CA . ASP B 1 82 ? -15.891 16.656 9.461 1 92.44 82 ASP B CA 1
ATOM 1637 C C . ASP B 1 82 ? -16.297 16.297 8.031 1 92.44 82 ASP B C 1
ATOM 1639 O O . ASP B 1 82 ? -17.469 16.359 7.684 1 92.44 82 ASP B O 1
ATOM 1643 N N . GLU B 1 83 ? -15.383 15.953 7.242 1 93.88 83 GLU B N 1
ATOM 1644 C CA . GLU B 1 83 ? -15.688 15.562 5.871 1 93.88 83 GLU B CA 1
ATOM 1645 C C . GLU B 1 83 ? -16.328 14.172 5.824 1 93.88 83 GLU B C 1
ATOM 1647 O O . GLU B 1 83 ? -16.141 13.367 6.738 1 93.88 83 GLU B O 1
ATOM 1652 N N . ASP B 1 84 ? -17.078 13.992 4.766 1 92.81 84 ASP B N 1
ATOM 1653 C CA . ASP B 1 84 ? -17.719 12.703 4.527 1 92.81 84 ASP B CA 1
ATOM 1654 C C . ASP B 1 84 ? -16.703 11.641 4.129 1 92.81 84 ASP B C 1
ATOM 1656 O O . ASP B 1 84 ? -15.789 11.914 3.34 1 92.81 84 ASP B O 1
ATOM 1660 N N . LEU B 1 85 ? -16.938 10.438 4.641 1 90.19 85 LEU B N 1
ATOM 1661 C CA . LEU B 1 85 ? -16.031 9.312 4.43 1 90.19 85 LEU B CA 1
ATOM 1662 C C . LEU B 1 85 ? -15.883 9.008 2.941 1 90.19 85 LEU B C 1
ATOM 1664 O O . LEU B 1 85 ? -14.773 8.75 2.467 1 90.19 85 LEU B O 1
ATOM 1668 N N . LEU B 1 86 ? -16.953 9.039 2.217 1 90.94 86 LEU B N 1
ATOM 1669 C CA . LEU B 1 86 ? -16.922 8.719 0.795 1 90.94 86 LEU B CA 1
ATOM 1670 C C . LEU B 1 86 ? -16.125 9.758 0.015 1 90.94 86 LEU B C 1
ATOM 1672 O O . LEU B 1 86 ? -15.43 9.414 -0.943 1 90.94 86 LEU B O 1
ATOM 1676 N N . VAL B 1 87 ? -16.25 10.969 0.427 1 93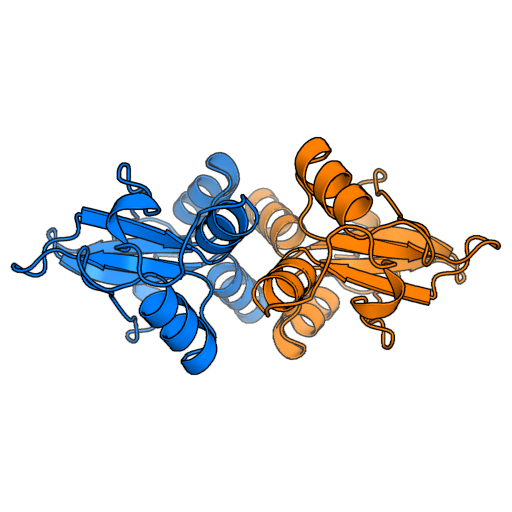.06 87 VAL B N 1
ATOM 1677 C CA . VAL B 1 87 ? -15.508 12.055 -0.212 1 93.06 87 VAL B CA 1
ATOM 1678 C C . VAL B 1 87 ? -14.008 11.852 0.003 1 93.06 87 VAL B C 1
ATOM 1680 O O . VAL B 1 87 ? -13.219 11.984 -0.932 1 93.06 87 VAL B O 1
ATOM 1683 N N . VAL B 1 88 ? -13.68 11.484 1.181 1 93.5 88 VAL B N 1
ATOM 1684 C CA . VAL B 1 88 ? -12.281 11.258 1.538 1 93.5 88 VAL B CA 1
ATOM 1685 C C . VAL B 1 88 ? -11.75 10.039 0.794 1 93.5 88 VAL B C 1
ATOM 1687 O O . VAL B 1 88 ? -10.633 10.055 0.283 1 93.5 88 VAL B O 1
ATOM 1690 N N . ALA B 1 89 ? -12.578 9 0.724 1 93.31 89 ALA B N 1
ATOM 1691 C CA . ALA B 1 89 ? -12.195 7.797 -0.009 1 93.31 89 ALA B CA 1
ATOM 1692 C C . ALA B 1 89 ? -11.922 8.117 -1.476 1 93.31 89 ALA B C 1
ATOM 1694 O O . ALA B 1 89 ? -10.906 7.672 -2.031 1 93.31 89 ALA B O 1
ATOM 1695 N N . ASN B 1 90 ? -12.758 8.914 -2.07 1 94.06 90 ASN B N 1
ATOM 1696 C CA . ASN B 1 90 ? -12.594 9.32 -3.459 1 94.06 90 ASN B CA 1
ATOM 1697 C C . ASN B 1 90 ? -11.32 10.141 -3.65 1 94.06 90 ASN B C 1
ATOM 1699 O O . ASN B 1 90 ? -10.633 10 -4.664 1 94.06 90 ASN B O 1
ATOM 1703 N N . ARG B 1 91 ? -11.078 10.945 -2.719 1 95 91 ARG B N 1
ATOM 1704 C CA . ARG B 1 91 ? -9.883 11.781 -2.779 1 95 91 ARG B CA 1
ATOM 1705 C C . ARG B 1 91 ? -8.617 10.93 -2.729 1 95 91 ARG B C 1
ATOM 1707 O O . ARG B 1 91 ? -7.668 11.172 -3.479 1 95 91 ARG B O 1
ATOM 1714 N N . LEU B 1 92 ? -8.555 9.898 -1.854 1 94.62 92 LEU B N 1
ATOM 1715 C CA . LEU B 1 92 ? -7.426 8.984 -1.801 1 94.62 92 LEU B CA 1
ATOM 1716 C C . LEU B 1 92 ? -7.227 8.281 -3.143 1 94.62 92 LEU B C 1
ATOM 1718 O O . LEU B 1 92 ? -6.109 8.234 -3.664 1 94.62 92 LEU B O 1
ATOM 1722 N N . ARG B 1 93 ? -8.258 7.832 -3.691 1 92.19 93 ARG B N 1
ATOM 1723 C CA . ARG B 1 93 ? -8.203 7.066 -4.934 1 92.19 93 ARG B CA 1
ATOM 1724 C C . ARG B 1 93 ? -7.836 7.957 -6.113 1 92.19 93 ARG B C 1
ATOM 1726 O O . ARG B 1 93 ? -6.992 7.59 -6.934 1 92.19 93 ARG B O 1
ATOM 1733 N N . LYS B 1 94 ? -8.406 9.148 -6.18 1 92.94 94 LYS B N 1
ATOM 1734 C CA . LYS B 1 94 ? -8.172 10.094 -7.266 1 92.94 94 LYS B CA 1
ATOM 1735 C C . LYS B 1 94 ? -6.723 10.562 -7.285 1 92.94 94 LYS B C 1
ATOM 1737 O O . LYS B 1 94 ? -6.145 10.766 -8.352 1 92.94 94 LYS B O 1
ATOM 1742 N N . ASN B 1 95 ? -6.172 10.75 -6.18 1 93.06 95 ASN B N 1
ATOM 1743 C CA . ASN B 1 95 ? -4.812 11.273 -6.082 1 93.06 95 ASN B CA 1
ATOM 1744 C C . ASN B 1 95 ? -3.783 10.148 -6.016 1 93.06 95 ASN B C 1
ATOM 1746 O O . ASN B 1 95 ? -2.584 10.406 -5.898 1 93.06 95 ASN B O 1
ATOM 1750 N N . ASP B 1 96 ? -4.25 8.914 -6.023 1 89.62 96 ASP B N 1
ATOM 1751 C CA . ASP B 1 96 ? -3.4 7.723 -6 1 89.62 96 ASP B CA 1
ATOM 1752 C C . ASP B 1 96 ? -2.52 7.707 -4.75 1 89.62 96 ASP B C 1
ATOM 1754 O O . ASP B 1 96 ? -1.309 7.496 -4.844 1 89.62 96 ASP B O 1
ATOM 1758 N N . ILE B 1 97 ? -3.09 8.086 -3.623 1 92.12 97 ILE B N 1
ATOM 1759 C CA . ILE B 1 97 ? -2.379 8.031 -2.352 1 92.12 97 ILE B CA 1
ATOM 1760 C C . ILE B 1 97 ? -3.053 7.016 -1.427 1 92.12 97 ILE B C 1
ATOM 1762 O O . ILE B 1 97 ? -4.238 6.711 -1.585 1 92.12 97 ILE B O 1
ATOM 1766 N N . ILE B 1 98 ? -2.283 6.5 -0.425 1 90.38 98 ILE B N 1
ATOM 1767 C CA . ILE B 1 98 ? -2.793 5.395 0.377 1 90.38 98 ILE B CA 1
ATOM 1768 C C . ILE B 1 98 ? -3.205 5.902 1.756 1 90.38 98 ILE B C 1
ATOM 1770 O O . ILE B 1 98 ? -3.869 5.191 2.516 1 90.38 98 ILE B O 1
ATOM 1774 N N . SER B 1 99 ? -2.789 7.043 2.121 1 93 99 SER B N 1
ATOM 1775 C CA . SER B 1 99 ? -3.146 7.652 3.398 1 93 99 SER B CA 1
ATOM 1776 C C . SER B 1 99 ? -3.033 9.172 3.338 1 93 99 SER B C 1
ATOM 1778 O O . SER B 1 99 ? -2.402 9.719 2.432 1 93 99 SER B O 1
ATOM 1780 N N . MET B 1 100 ? -3.756 9.828 4.242 1 94.38 100 MET B N 1
ATOM 1781 C CA . MET B 1 100 ? -3.682 11.281 4.359 1 94.38 100 MET B CA 1
ATOM 1782 C C . MET B 1 100 ? -3.971 11.727 5.789 1 94.38 100 MET B C 1
ATOM 1784 O O . MET B 1 100 ? -4.691 11.047 6.523 1 94.38 100 MET B O 1
ATOM 1788 N N . PRO B 1 101 ? -3.359 12.797 6.184 1 95.19 101 PRO B N 1
ATOM 1789 C CA . PRO B 1 101 ? -3.639 13.32 7.523 1 95.19 101 PRO B CA 1
ATOM 1790 C C . PRO B 1 101 ? -5.051 13.891 7.652 1 95.19 101 PRO B C 1
ATOM 1792 O O . PRO B 1 101 ? -5.609 14.391 6.668 1 95.19 101 PRO B O 1
ATOM 1795 N N . ILE B 1 102 ? -5.578 13.781 8.852 1 94.62 102 ILE B N 1
ATOM 1796 C CA . ILE B 1 102 ? -6.836 14.414 9.219 1 94.62 102 ILE B CA 1
ATOM 1797 C C . ILE B 1 102 ? -6.555 15.648 10.078 1 94.62 102 ILE B C 1
ATOM 1799 O O . ILE B 1 102 ? -5.785 15.578 11.039 1 94.62 102 ILE B O 1
ATOM 1803 N N . VAL B 1 103 ? -7.164 16.719 9.672 1 93.06 103 VAL B N 1
ATOM 1804 C CA . VAL B 1 103 ? -6.895 17.938 10.422 1 93.06 103 VAL B CA 1
ATOM 1805 C C . VAL B 1 103 ? -8.203 18.5 10.984 1 93.06 103 VAL B C 1
ATOM 1807 O O . VAL B 1 103 ? -9.273 18.266 10.43 1 93.06 103 VAL B O 1
ATOM 1810 N N . GLU B 1 104 ? -8.086 19.047 12.172 1 90.62 104 GLU B N 1
ATOM 1811 C CA . GLU B 1 104 ? -9.117 19.828 12.844 1 90.62 104 GLU B CA 1
ATOM 1812 C C . GLU B 1 104 ? -8.555 21.156 13.352 1 90.62 104 GLU B C 1
ATOM 1814 O O . GLU B 1 104 ? -7.594 21.172 14.117 1 90.62 104 GLU B O 1
ATOM 1819 N N . ASN B 1 105 ? -9.164 22.266 12.922 1 89.31 105 ASN B N 1
ATOM 1820 C CA . ASN B 1 105 ? -8.688 23.578 13.32 1 89.31 105 ASN B CA 1
ATOM 1821 C C . ASN B 1 105 ? -7.18 23.719 13.117 1 89.31 105 ASN B C 1
ATOM 1823 O O . ASN B 1 105 ? -6.461 24.125 14.031 1 89.31 105 ASN B O 1
ATOM 1827 N N . ASP B 1 106 ? -6.594 23.188 12.023 1 85.31 106 ASP B N 1
ATOM 1828 C CA . ASP B 1 106 ? -5.219 23.328 11.562 1 85.31 106 ASP B CA 1
ATOM 1829 C C . ASP B 1 106 ? -4.273 22.453 12.383 1 85.31 106 ASP B C 1
ATOM 1831 O O . ASP B 1 106 ? -3.053 22.625 12.32 1 85.31 106 ASP B O 1
ATOM 1835 N N . ASN B 1 107 ? -4.914 21.625 13.141 1 91.44 107 ASN B N 1
ATOM 1836 C CA . ASN B 1 107 ? -4.129 20.641 13.891 1 91.44 107 ASN B CA 1
ATOM 1837 C C . ASN B 1 107 ? -4.371 19.219 13.383 1 91.44 107 ASN B C 1
ATOM 1839 O O . ASN B 1 107 ? -5.504 18.859 13.07 1 91.44 107 ASN B O 1
ATOM 1843 N N . ILE B 1 108 ? -3.271 18.531 13.328 1 92.81 108 ILE B N 1
ATOM 1844 C CA . ILE B 1 108 ? -3.408 17.141 12.93 1 92.81 108 ILE B CA 1
ATOM 1845 C C . ILE B 1 108 ? -4.098 16.344 14.047 1 92.81 108 ILE B C 1
ATOM 1847 O O . ILE B 1 108 ? -3.678 16.406 15.203 1 92.81 108 ILE B O 1
ATOM 1851 N N . VAL B 1 109 ? -5.117 15.617 13.695 1 91.44 109 VAL B N 1
ATOM 1852 C CA . VAL B 1 109 ? -5.836 14.875 14.727 1 91.44 109 VAL B CA 1
ATOM 1853 C C . VAL B 1 109 ? -5.809 13.383 14.406 1 91.44 109 VAL B C 1
ATOM 1855 O O . VAL B 1 109 ? -6.293 12.57 15.195 1 91.44 109 VAL B O 1
ATOM 1858 N N . GLY B 1 110 ? -5.27 13.008 13.266 1 92 110 GLY B N 1
ATOM 1859 C CA . GLY B 1 110 ? -5.207 11.609 12.898 1 92 110 GLY B CA 1
ATOM 1860 C C . GLY B 1 110 ? -4.703 11.383 11.484 1 92 110 GLY B C 1
ATOM 1861 O O . GLY B 1 110 ? -4.262 12.328 10.82 1 92 110 GLY B O 1
ATOM 1862 N N . VAL B 1 111 ? -4.621 10.172 11.086 1 94 111 VAL B N 1
ATOM 1863 C CA . VAL B 1 111 ? -4.312 9.75 9.727 1 94 111 VAL B CA 1
ATOM 1864 C C . VAL B 1 111 ? -5.344 8.727 9.258 1 94 111 VAL B C 1
ATOM 1866 O O . VAL B 1 111 ? -5.789 7.883 10.031 1 94 111 VAL B O 1
ATOM 1869 N N . ILE B 1 112 ? -5.789 8.891 8.062 1 92.75 112 ILE B N 1
ATOM 1870 C CA . ILE B 1 112 ? -6.723 7.926 7.492 1 92.75 112 ILE B CA 1
ATOM 1871 C C . ILE B 1 112 ? -6.098 7.266 6.266 1 92.75 112 ILE B C 1
ATOM 1873 O O . ILE B 1 112 ? -5.449 7.934 5.457 1 92.75 112 ILE B O 1
ATOM 1877 N N . SER B 1 113 ? -6.207 5.941 6.207 1 92 113 SER B N 1
ATOM 1878 C CA . SER B 1 113 ? -5.645 5.18 5.098 1 92 113 SER B CA 1
ATOM 1879 C C . SER B 1 113 ? -6.719 4.387 4.367 1 92 113 SER B C 1
ATOM 1881 O O . SER B 1 113 ? -7.855 4.289 4.836 1 92 113 SER B O 1
ATOM 1883 N N . ILE B 1 114 ? -6.344 3.896 3.205 1 91.56 114 ILE B N 1
ATOM 1884 C CA . ILE B 1 114 ? -7.23 3.035 2.428 1 91.56 114 ILE B CA 1
ATOM 1885 C C . ILE B 1 114 ? -7.648 1.831 3.271 1 91.56 114 ILE B C 1
ATOM 1887 O O . ILE B 1 114 ? -8.805 1.41 3.232 1 91.56 114 ILE B O 1
ATOM 1891 N N . GLU B 1 115 ? -6.723 1.335 4.078 1 89.75 115 GLU B N 1
ATOM 1892 C CA . GLU B 1 115 ? -7.023 0.198 4.945 1 89.75 115 GLU B CA 1
ATOM 1893 C C . GLU B 1 115 ? -8.07 0.564 5.996 1 89.75 115 GLU B C 1
ATOM 1895 O O . GLU B 1 115 ? -8.969 -0.227 6.285 1 89.75 115 GLU B O 1
ATOM 1900 N N . ASP B 1 116 ? -7.891 1.662 6.543 1 88.94 116 ASP B N 1
ATOM 1901 C CA . ASP B 1 116 ? -8.859 2.133 7.527 1 88.94 116 ASP B CA 1
ATOM 1902 C C . ASP B 1 116 ? -10.266 2.197 6.926 1 88.94 116 ASP B C 1
ATOM 1904 O O . ASP B 1 116 ? -11.242 1.813 7.574 1 88.94 116 ASP B O 1
ATOM 1908 N N . LEU B 1 117 ? -10.344 2.752 5.734 1 90 117 LEU B N 1
ATOM 1909 C CA . LEU B 1 117 ? -11.633 2.906 5.062 1 90 117 LEU B CA 1
ATOM 1910 C C . LEU B 1 117 ? -12.25 1.546 4.746 1 90 117 LEU B C 1
ATOM 1912 O O . LEU B 1 117 ? -13.453 1.349 4.926 1 90 117 LEU B O 1
ATOM 1916 N N . LEU B 1 118 ? -1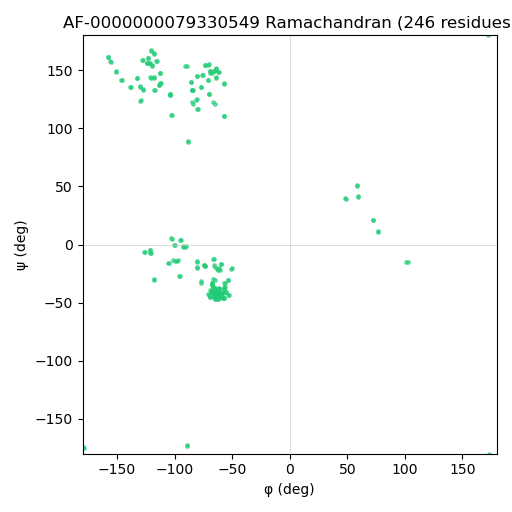1.43 0.678 4.285 1 89.44 118 LEU B N 1
ATOM 1917 C CA . LEU B 1 118 ? -11.922 -0.666 4 1 89.44 118 LEU B CA 1
ATOM 1918 C C . LEU B 1 118 ? -12.453 -1.326 5.27 1 89.44 118 LEU B C 1
ATOM 1920 O O . LEU B 1 118 ? -13.516 -1.953 5.25 1 89.44 118 LEU B O 1
ATOM 1924 N N . ASP B 1 119 ? -11.664 -1.186 6.344 1 88.88 119 ASP B N 1
ATOM 1925 C CA . ASP B 1 119 ? -12.102 -1.734 7.625 1 88.88 119 ASP B CA 1
ATOM 1926 C C . ASP B 1 119 ? -13.477 -1.192 8.008 1 88.88 119 ASP B C 1
ATOM 1928 O O . ASP B 1 119 ? -14.312 -1.929 8.531 1 88.88 119 ASP B O 1
ATOM 1932 N N . TYR B 1 120 ? -13.633 0.006 7.777 1 85.81 120 TYR B N 1
ATOM 1933 C CA . TYR B 1 120 ? -14.914 0.639 8.078 1 85.81 120 TYR B CA 1
ATOM 1934 C C . TYR B 1 120 ? -16.031 0.022 7.246 1 85.81 120 TYR B C 1
ATOM 1936 O O . TYR B 1 120 ? -17.094 -0.315 7.781 1 85.81 120 TYR B O 1
ATOM 1944 N N . PHE B 1 121 ? -15.805 -0.138 5.957 1 83.06 121 PHE B N 1
ATOM 1945 C CA . PHE B 1 121 ? -16.828 -0.646 5.051 1 83.06 121 PHE B CA 1
ATOM 1946 C C . PHE B 1 121 ? -17.141 -2.107 5.352 1 83.06 121 PHE B C 1
ATOM 1948 O O . PHE B 1 121 ? -18.281 -2.549 5.199 1 83.06 121 PHE B O 1
ATOM 1955 N N . ILE B 1 122 ? -16.156 -2.844 5.781 1 82.81 122 ILE B N 1
ATOM 1956 C CA . ILE B 1 122 ? -16.344 -4.246 6.133 1 82.81 122 ILE B C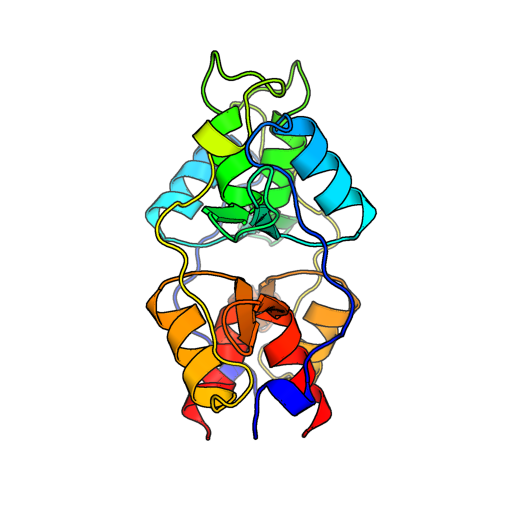A 1
ATOM 1957 C C . ILE B 1 122 ? -17.203 -4.355 7.395 1 82.81 122 ILE B C 1
ATOM 1959 O O . ILE B 1 122 ? -18.047 -5.246 7.508 1 82.81 122 ILE B O 1
ATOM 1963 N N . ASN B 1 123 ? -16.922 -3.459 8.297 1 78.25 123 ASN B N 1
ATOM 1964 C CA . ASN B 1 123 ? -17.609 -3.535 9.586 1 78.25 123 ASN B CA 1
ATOM 1965 C C . ASN B 1 123 ? -19.031 -3.018 9.492 1 78.25 123 ASN B C 1
ATOM 1967 O O . ASN B 1 123 ? -19.875 -3.355 10.32 1 78.25 123 ASN B O 1
ATOM 1971 N N . ILE B 1 124 ? -19.281 -2.068 8.641 1 65.5 124 ILE B N 1
ATOM 1972 C CA . ILE B 1 124 ? -20.656 -1.573 8.477 1 65.5 124 ILE B CA 1
ATOM 1973 C C . ILE B 1 124 ? -21.516 -2.662 7.855 1 65.5 124 ILE B C 1
ATOM 1975 O O . ILE B 1 124 ? -22.703 -2.803 8.203 1 65.5 124 ILE B O 1
ATOM 1979 N N . ASP B 1 125 ? -21.031 -3.4 6.922 1 56.12 125 ASP B N 1
ATOM 1980 C CA . ASP B 1 125 ? -21.875 -4.422 6.316 1 56.12 125 ASP B CA 1
ATOM 1981 C C . ASP B 1 125 ? -21.938 -5.676 7.188 1 56.12 125 ASP B C 1
ATOM 1983 O O . ASP B 1 125 ? -20.906 -6.113 7.723 1 56.12 125 ASP B O 1
#

Nearest PDB structures (foldseek):
  2yzi-assembly1_A  TM=9.241E-01  e=1.075E-12  Pyrococcus horikoshii
  2p9m-assembly2_C  TM=9.109E-01  e=3.401E-12  Methanocaldococcus jannaschii DSM 2661
  2o16-assembly2_B  TM=8.876E-01  e=1.006E-11  Vibrio cholerae
  4o9k-assembly1_B  TM=9.010E-01  e=1.321E-10  Methylococcus capsulatus str. Bath
  3k2v-assembly1_B  TM=9.030E-01  e=1.513E-10  Klebsiella pneumoniae subsp. pneumoniae MGH 78578

Sequence (250 aa):
MKINSIIKQSFHTINVNDPIDKALDMMDKFDINGMPVVNDKDALVGMIVKADIYRFMIHPGHYVSCPVEWVMSKEVILAQSDEDLLVVANRLRKNDIISMPIVENDNIVGVISIEDLLDYFINIDMKINSIIKQSFHTINVNDPIDKALDMMDKFDINGMPVVNDKDALVGMIVKADIYRFMIHPGHYVSCPVEWVMSKEVILAQSDEDLLVVANRLRKNDIISMPIVENDNIVGVISIEDLLDYFINID